Protein AF-A0A931XTT5-F1 (afdb_monomer)

Solvent-accessible surface area (backbone atoms only — not comparable to full-atom values): 10619 Å² total; per-residue (Å²): 132,82,57,73,71,54,57,54,52,52,56,53,51,73,70,39,71,86,31,38,50,78,36,84,41,72,45,99,86,70,50,78,44,78,43,70,45,79,51,73,56,75,84,50,43,59,56,51,48,52,49,49,50,54,51,48,72,74,56,71,70,70,92,59,93,81,86,47,77,39,77,46,68,60,68,70,59,47,52,50,53,47,42,57,48,49,52,49,42,52,75,72,38,48,55,59,55,52,49,52,46,46,73,73,65,50,61,75,80,39,70,75,38,63,35,78,46,44,38,30,41,54,36,26,78,68,70,75,35,56,68,70,56,22,50,54,48,25,36,52,49,44,49,54,47,53,51,49,53,50,63,67,51,65,79,48,83,75,48,48,72,40,54,66,90,44,74,71,55,53,61,52,54,50,54,54,58,60,72,75,110

Mean predicted aligned error: 13.93 Å

Nearest PDB structures (foldseek):
  3d3q-assembly2_B  TM=8.857E-01  e=6.636E-07  Staphylococcus epidermidis ATCC 12228
  2qgn-assembly1_A  TM=7.485E-01  e=2.083E-07  Halalkalibacterium haloduran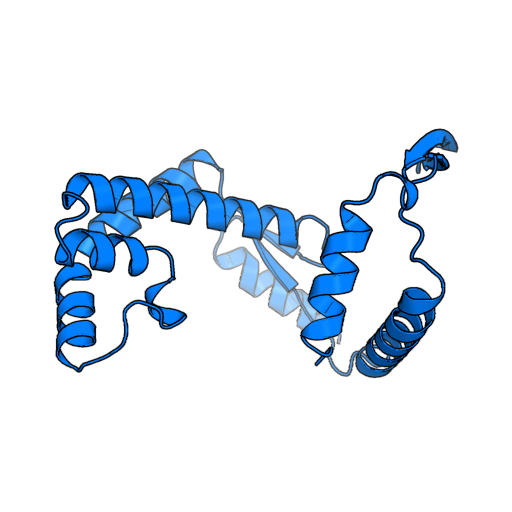s C-125
  3exa-assembly1_A  TM=7.561E-01  e=4.330E-07  Halalkalibacterium halodurans
  2zm5-assembly1_A  TM=6.434E-01  e=9.567E-07  Escherichia coli K-12
  3crr-assembly1_A  TM=7.800E-01  e=4.195E-05  Pseudomonas aeruginosa

Foldseek 3Di:
DDDPVLVVVVVVLVPDVVQFDWDWDQDPVRDIDIGTDGDDDPVNVVVVVVVVVVVCVVPVDPVDDDQAEAEDDPLVVVLVVLLVVLVVCVVVCLLVVLVVCVVVVDDCPPPVCVDQSNVLSVCCVVVNDPPVVSSVRSSVVVSVVVVVVCVVCVVPPSYDYDYPVCPVVVVVSVVVSVVVD

Secondary structure (DSSP, 8-state):
---HHHHHHHHHHHH-GGG--EEEEE-TTS-EEEEE-----HHHHHHHHHHHHHHHHHHSS--S---EEEEE--HHHHHHHHHHHHHHHHHTTHHHHHHHHHHTT--TTSGGGGSTTHHHHHHHHTTSS-HHHHHHHHHHHHHHHHHHHHHHHTT-TTEEEEETT-TTHHHHHHHHHHHT-

Structure (mmCIF, N/CA/C/O backbone):
data_AF-A0A931XTT5-F1
#
_entry.id   AF-A0A931XTT5-F1
#
loop_
_atom_site.group_PDB
_atom_site.id
_atom_site.type_symbol
_atom_site.label_atom_id
_atom_site.label_alt_id
_atom_site.label_comp_id
_atom_site.label_asym_id
_atom_site.label_entity_id
_atom_site.label_seq_id
_atom_site.pdbx_PDB_ins_code
_atom_site.Cartn_x
_atom_site.Cartn_y
_atom_site.Cartn_z
_atom_site.occupancy
_atom_site.B_iso_or_equiv
_atom_site.auth_seq_id
_atom_site.auth_comp_id
_atom_site.auth_asym_id
_atom_site.auth_atom_id
_atom_site.pdbx_PDB_model_num
ATOM 1 N N . MET A 1 1 ? 21.967 0.999 11.942 1.00 40.25 1 MET A N 1
ATOM 2 C CA . MET A 1 1 ? 20.716 1.785 11.941 1.00 40.25 1 MET A CA 1
ATOM 3 C C . MET A 1 1 ? 21.042 3.101 12.613 1.00 40.25 1 MET A C 1
ATOM 5 O O . MET A 1 1 ? 21.589 3.050 13.704 1.00 40.25 1 MET A O 1
ATOM 9 N N . GLY A 1 2 ? 20.853 4.231 11.925 1.00 54.97 2 GLY A N 1
ATOM 10 C CA . GLY A 1 2 ? 21.237 5.551 12.441 1.00 54.97 2 GLY A CA 1
ATOM 11 C C . GLY A 1 2 ? 20.481 5.887 13.724 1.00 54.97 2 GLY A C 1
ATOM 12 O O . GLY A 1 2 ? 19.321 5.504 13.875 1.00 54.97 2 GLY A O 1
ATOM 13 N N . GLU A 1 3 ? 21.149 6.553 14.662 1.00 66.56 3 GLU A N 1
ATOM 14 C CA . GLU A 1 3 ? 20.562 6.917 15.950 1.00 66.56 3 GLU A CA 1
ATOM 15 C C . GLU A 1 3 ? 19.272 7.741 15.747 1.00 66.56 3 GLU A C 1
ATOM 17 O O . GLU A 1 3 ? 19.279 8.698 14.969 1.00 66.56 3 GLU A O 1
ATOM 22 N N . PRO A 1 4 ? 18.160 7.441 16.447 1.00 64.88 4 PRO A N 1
ATOM 23 C CA . PRO A 1 4 ? 16.900 8.178 16.295 1.00 64.88 4 PRO A CA 1
ATOM 24 C C . PRO A 1 4 ? 17.046 9.694 16.492 1.00 64.88 4 PRO A C 1
ATOM 26 O O . PRO A 1 4 ? 16.388 10.482 15.816 1.00 64.88 4 PRO A O 1
ATOM 29 N N . LYS A 1 5 ? 17.966 10.107 17.372 1.00 69.25 5 LYS A N 1
ATOM 30 C CA . LYS A 1 5 ? 18.304 11.513 17.619 1.00 69.25 5 LYS A CA 1
ATOM 31 C C . LYS A 1 5 ? 18.919 12.191 16.387 1.00 69.25 5 LYS A C 1
ATOM 33 O O . LYS A 1 5 ? 18.610 13.347 16.121 1.00 69.25 5 LYS A O 1
ATOM 38 N N . PHE A 1 6 ? 19.730 11.473 15.609 1.00 69.56 6 PHE A N 1
ATOM 39 C CA . PHE A 1 6 ? 20.331 11.982 14.375 1.00 69.56 6 PHE A CA 1
ATOM 40 C C . PHE A 1 6 ? 19.283 12.198 13.274 1.00 69.56 6 PHE A C 1
ATOM 42 O O . PHE A 1 6 ? 19.298 13.230 12.612 1.00 69.56 6 PHE A O 1
ATOM 49 N N . MET A 1 7 ? 18.325 11.277 13.123 1.00 67.75 7 MET A N 1
ATOM 50 C CA . MET A 1 7 ? 17.263 11.386 12.108 1.00 67.75 7 MET A CA 1
ATOM 51 C C . MET A 1 7 ? 16.383 12.627 12.299 1.00 67.75 7 MET A C 1
ATOM 53 O O . MET A 1 7 ? 15.984 13.257 11.322 1.00 67.75 7 MET A O 1
ATOM 57 N N . VAL A 1 8 ? 16.104 12.997 13.553 1.00 70.94 8 VAL A N 1
ATOM 58 C CA . VAL A 1 8 ? 15.355 14.220 13.880 1.00 70.94 8 VAL A CA 1
ATOM 59 C C . VAL A 1 8 ? 16.168 15.467 13.524 1.00 70.94 8 VAL A C 1
ATOM 61 O O . VAL A 1 8 ? 15.634 16.385 12.911 1.00 70.94 8 VAL A O 1
ATOM 64 N N . VAL A 1 9 ? 17.463 15.486 13.849 1.00 75.06 9 VAL A N 1
ATOM 65 C CA . VAL A 1 9 ? 18.358 16.612 13.529 1.00 75.06 9 VAL A CA 1
ATOM 66 C C . VAL A 1 9 ? 18.538 16.775 12.015 1.00 75.06 9 VAL A C 1
ATOM 68 O O . VAL A 1 9 ? 18.415 17.887 11.511 1.00 75.06 9 VAL A O 1
ATOM 71 N N . HIS A 1 10 ? 18.732 15.682 11.273 1.00 74.31 10 HIS A N 1
ATOM 72 C CA . HIS A 1 10 ? 18.804 15.699 9.808 1.00 74.31 10 HIS A CA 1
ATOM 73 C C . HIS A 1 10 ? 17.515 16.254 9.182 1.00 74.31 10 HIS A C 1
ATOM 75 O O . HIS A 1 10 ? 17.562 17.123 8.313 1.00 74.31 10 HIS A O 1
ATOM 81 N N . ALA A 1 11 ? 16.347 15.813 9.664 1.00 68.62 11 ALA A N 1
ATOM 82 C CA . ALA A 1 11 ? 15.059 16.306 9.180 1.00 68.62 11 ALA A CA 1
ATOM 83 C C . ALA A 1 11 ? 14.868 17.812 9.432 1.00 68.62 11 ALA A C 1
ATOM 85 O O . ALA A 1 11 ? 14.339 18.504 8.564 1.00 68.62 11 ALA A O 1
ATOM 86 N N . LEU A 1 12 ? 15.322 18.324 10.583 1.00 72.12 12 LEU A N 1
ATOM 87 C CA . LEU A 1 12 ? 15.312 19.759 10.886 1.00 72.12 12 LEU A CA 1
ATOM 88 C C . LEU A 1 12 ? 16.265 20.543 9.971 1.00 72.12 12 LEU A C 1
ATOM 90 O O . LEU A 1 12 ? 15.898 21.600 9.467 1.00 72.12 12 LEU A O 1
ATOM 94 N N . ASN A 1 13 ? 17.449 20.003 9.681 1.00 78.88 13 ASN A N 1
ATOM 95 C CA . ASN A 1 13 ? 18.414 20.670 8.807 1.00 78.88 13 ASN A CA 1
ATOM 96 C C . ASN A 1 13 ? 17.967 20.695 7.337 1.00 78.88 13 ASN A C 1
ATOM 98 O O . ASN A 1 13 ? 18.270 21.658 6.637 1.00 78.88 13 ASN A O 1
ATOM 102 N N . LEU A 1 14 ? 17.217 19.689 6.872 1.00 73.00 14 LEU A N 1
ATOM 103 C CA . LEU A 1 14 ? 16.641 19.657 5.521 1.00 73.00 14 LEU A CA 1
ATOM 104 C C . LEU A 1 14 ? 15.571 20.730 5.290 1.00 73.00 14 LEU A C 1
ATOM 106 O O . LEU A 1 14 ? 15.338 21.101 4.140 1.00 73.00 14 LEU A O 1
ATOM 110 N N . VAL A 1 15 ? 14.914 21.215 6.345 1.00 74.25 15 VAL A N 1
ATOM 111 C CA . VAL A 1 15 ? 13.875 22.252 6.236 1.00 74.25 15 VAL A CA 1
ATOM 112 C C . VAL A 1 15 ? 14.389 23.661 6.536 1.00 74.25 15 VAL A C 1
ATOM 114 O O . VAL A 1 15 ? 13.663 24.619 6.280 1.00 74.25 15 VAL A O 1
ATOM 117 N N . ASP A 1 16 ? 15.621 23.806 7.033 1.00 76.19 16 ASP A N 1
ATOM 118 C CA . ASP A 1 16 ? 16.259 25.107 7.258 1.00 76.19 16 ASP A CA 1
ATOM 119 C C . ASP A 1 16 ? 16.742 25.712 5.922 1.00 76.19 16 ASP A C 1
ATOM 121 O O . ASP A 1 16 ? 17.645 25.153 5.290 1.00 76.19 16 ASP A O 1
ATOM 125 N N . PRO A 1 17 ? 16.192 26.861 5.478 1.00 78.19 17 PRO A N 1
ATOM 126 C CA . PRO A 1 17 ? 16.577 27.504 4.222 1.00 78.19 17 PRO A CA 1
ATOM 127 C C . PRO A 1 17 ? 18.059 27.887 4.132 1.00 78.19 17 PRO A C 1
ATOM 129 O O . PRO A 1 17 ? 18.595 27.948 3.025 1.00 78.19 17 PRO A O 1
ATOM 132 N N . ASN A 1 18 ? 18.732 28.116 5.264 1.00 82.88 18 ASN A N 1
ATOM 133 C CA . ASN A 1 18 ? 20.149 28.487 5.290 1.00 82.88 18 ASN A CA 1
ATOM 134 C C . ASN A 1 18 ? 21.062 27.345 4.823 1.00 82.88 18 ASN A C 1
ATOM 136 O O . ASN A 1 18 ? 22.169 27.594 4.350 1.00 82.88 18 ASN A O 1
ATOM 140 N N . ASN A 1 19 ? 20.583 26.100 4.895 1.00 81.56 19 ASN A N 1
ATOM 141 C CA . ASN A 1 19 ? 21.316 24.920 4.439 1.00 81.56 19 ASN A CA 1
ATOM 142 C C . ASN A 1 19 ? 21.128 24.640 2.938 1.00 81.56 19 ASN A C 1
ATOM 144 O O . ASN A 1 19 ? 21.590 23.613 2.445 1.00 81.56 19 ASN A O 1
ATOM 148 N N . TRP A 1 20 ? 20.448 25.521 2.197 1.00 82.12 20 TRP A N 1
ATOM 149 C CA . TRP A 1 20 ? 20.140 25.356 0.772 1.00 82.12 20 TRP A CA 1
ATOM 150 C C . TRP A 1 20 ? 20.656 26.524 -0.083 1.00 82.12 20 TRP A C 1
ATOM 152 O O . TRP A 1 20 ? 19.859 27.175 -0.771 1.00 82.12 20 TRP A O 1
ATOM 162 N N . PRO A 1 21 ? 21.973 26.809 -0.077 1.00 86.31 21 PRO A N 1
ATOM 163 C CA . PRO A 1 21 ? 22.531 27.854 -0.923 1.00 86.31 21 PRO A CA 1
ATOM 164 C C . PRO A 1 21 ? 22.298 27.560 -2.410 1.00 86.31 21 PRO A C 1
ATOM 166 O O . PRO A 1 21 ? 22.235 26.404 -2.852 1.00 86.31 21 PRO A O 1
ATOM 169 N N . GLU A 1 22 ? 22.176 28.627 -3.196 1.00 85.12 22 GLU A N 1
ATOM 170 C CA . GLU A 1 22 ? 22.117 28.529 -4.651 1.00 85.12 22 GLU A CA 1
ATOM 171 C C . GLU A 1 22 ? 23.481 28.107 -5.194 1.00 85.12 22 GLU A C 1
ATOM 173 O O . GLU A 1 22 ? 24.516 28.679 -4.858 1.00 85.12 22 GLU A O 1
ATOM 178 N N . ALA A 1 23 ? 23.475 27.076 -6.030 1.00 82.44 23 ALA A N 1
ATOM 179 C CA . ALA A 1 23 ? 24.656 26.542 -6.673 1.00 82.44 23 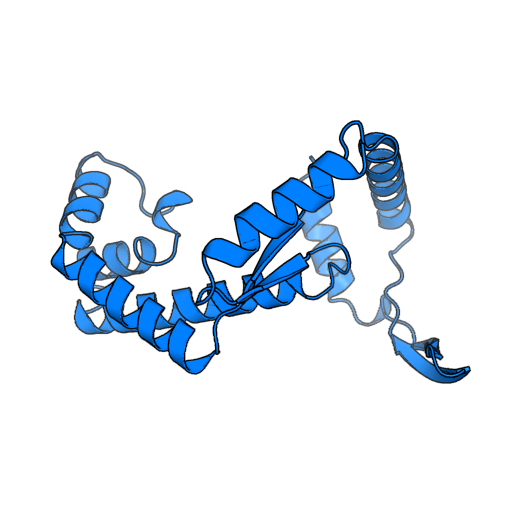ALA A CA 1
ATOM 180 C C . ALA A 1 23 ? 24.423 26.464 -8.187 1.00 82.44 23 ALA A C 1
ATOM 182 O O . ALA A 1 23 ? 23.330 26.076 -8.622 1.00 82.44 23 ALA A O 1
ATOM 183 N N . PRO A 1 24 ? 25.434 26.795 -9.006 1.00 81.94 24 PRO A N 1
ATOM 184 C CA . PRO A 1 24 ? 25.363 26.554 -10.436 1.00 81.94 24 PRO A CA 1
ATOM 185 C C . PRO A 1 24 ? 25.317 25.043 -10.695 1.00 81.94 24 PRO A C 1
ATOM 187 O O . PRO A 1 24 ? 26.071 24.256 -10.112 1.00 81.94 24 PRO A O 1
ATOM 190 N N . VAL A 1 25 ? 24.406 24.634 -11.570 1.00 80.88 25 VAL A N 1
ATOM 191 C CA . VAL A 1 25 ? 24.236 23.262 -12.037 1.00 80.88 25 VAL A CA 1
ATOM 192 C C . VAL A 1 25 ? 24.263 23.273 -13.554 1.00 80.88 25 VAL A C 1
ATOM 194 O O . VAL A 1 25 ? 23.522 24.005 -14.206 1.00 80.88 25 VAL A O 1
ATOM 197 N N . THR A 1 26 ? 25.133 22.443 -14.114 1.00 81.94 26 THR A N 1
ATOM 198 C CA . THR A 1 26 ? 25.159 22.157 -15.544 1.00 81.94 26 THR A CA 1
ATOM 199 C C . THR A 1 26 ? 24.189 21.017 -15.813 1.00 81.94 26 THR A C 1
ATOM 201 O O . THR A 1 26 ? 24.312 19.940 -15.227 1.00 81.94 26 THR A O 1
ATOM 204 N N . LEU A 1 27 ? 23.190 21.276 -16.648 1.00 70.62 27 LEU A N 1
ATOM 205 C CA . LEU A 1 27 ? 22.240 20.274 -17.107 1.00 70.62 27 LEU A CA 1
ATOM 206 C C . LEU A 1 27 ? 22.912 19.349 -18.129 1.00 70.62 27 LEU A C 1
ATOM 208 O O . LEU A 1 27 ? 23.982 19.638 -18.662 1.00 70.62 27 LEU A O 1
ATOM 212 N N . THR A 1 28 ? 22.289 18.206 -18.398 1.00 69.31 28 THR A N 1
ATOM 213 C CA . THR A 1 28 ? 22.837 17.154 -19.272 1.00 69.31 28 THR A CA 1
ATOM 214 C C . THR A 1 28 ? 23.024 17.605 -20.725 1.00 69.31 28 THR A C 1
ATOM 216 O O . THR A 1 28 ? 23.760 16.968 -21.471 1.00 69.31 28 THR A O 1
ATOM 219 N N . ASP A 1 29 ? 22.380 18.707 -21.112 1.00 68.06 29 ASP A N 1
ATOM 220 C CA . ASP A 1 29 ? 22.472 19.366 -22.418 1.00 68.06 29 ASP A CA 1
ATOM 221 C C . ASP A 1 29 ? 23.542 20.480 -22.475 1.00 68.06 29 ASP A C 1
ATOM 223 O O . ASP A 1 29 ? 23.690 21.140 -23.500 1.00 68.06 29 ASP A O 1
ATOM 227 N N . GLY A 1 30 ? 24.299 20.692 -21.390 1.00 74.81 30 GLY A N 1
ATOM 228 C CA . GLY A 1 30 ? 25.330 21.728 -21.283 1.00 74.81 30 GLY A CA 1
ATOM 229 C C . GLY A 1 30 ? 24.820 23.100 -20.827 1.00 74.81 30 GLY A C 1
ATOM 230 O O . GLY A 1 30 ? 25.627 24.004 -20.603 1.00 74.81 30 GLY A O 1
ATOM 231 N N . THR A 1 31 ? 23.510 23.269 -20.632 1.00 79.88 31 THR A N 1
ATOM 232 C CA . THR A 1 31 ? 22.913 24.520 -20.145 1.00 79.88 31 THR A CA 1
ATOM 233 C C . THR A 1 31 ? 23.275 24.755 -18.676 1.00 79.88 31 THR A C 1
ATOM 235 O O . THR A 1 31 ? 23.157 23.854 -17.845 1.00 79.88 31 THR A O 1
ATOM 238 N N . GLN A 1 32 ? 23.693 25.974 -18.321 1.00 77.75 32 GLN A N 1
ATOM 239 C CA . GLN A 1 32 ? 23.909 26.356 -16.922 1.00 77.75 32 GLN A CA 1
ATOM 240 C C . GLN A 1 32 ? 22.626 26.936 -16.314 1.00 77.75 32 GLN A C 1
ATOM 242 O O . GLN A 1 32 ? 22.043 27.868 -16.860 1.00 77.75 32 GLN A O 1
ATOM 247 N N . THR A 1 33 ? 22.208 26.411 -15.164 1.00 78.69 33 THR A N 1
ATOM 248 C CA . THR A 1 33 ? 21.099 26.938 -14.354 1.00 78.69 33 THR A CA 1
ATOM 249 C C . THR A 1 33 ? 21.513 27.045 -12.890 1.00 78.69 33 THR A C 1
ATOM 251 O O . THR A 1 33 ? 22.463 26.395 -12.459 1.00 78.69 33 THR A O 1
ATOM 254 N N . THR A 1 34 ? 20.797 27.832 -12.093 1.00 81.38 34 THR A N 1
ATOM 255 C CA . THR A 1 34 ? 20.937 27.821 -10.633 1.00 81.38 34 THR A CA 1
ATOM 256 C C . THR A 1 34 ? 19.958 26.820 -10.021 1.00 81.38 34 THR A C 1
ATOM 258 O O . THR A 1 34 ? 18.806 26.708 -10.441 1.00 81.38 34 THR A O 1
ATOM 261 N N . ALA A 1 35 ? 20.419 26.049 -9.038 1.00 79.06 35 ALA A N 1
ATOM 262 C CA . ALA A 1 35 ? 19.572 25.192 -8.218 1.00 79.06 35 ALA A CA 1
ATOM 263 C C . ALA A 1 35 ? 20.023 25.270 -6.762 1.00 79.06 35 ALA A C 1
ATOM 265 O O . ALA A 1 35 ? 21.203 25.459 -6.471 1.00 79.06 35 ALA A O 1
ATOM 266 N N . ARG A 1 36 ? 19.093 25.095 -5.825 1.00 75.75 36 ARG A N 1
ATOM 267 C CA . ARG A 1 36 ? 19.447 25.010 -4.409 1.00 75.75 36 ARG A CA 1
ATOM 268 C C . ARG A 1 36 ? 20.012 23.633 -4.109 1.00 75.75 36 ARG A C 1
ATOM 270 O O . ARG A 1 36 ? 19.347 22.623 -4.343 1.00 75.75 36 ARG A O 1
ATOM 277 N N . ARG A 1 37 ? 21.239 23.590 -3.595 1.00 82.12 37 ARG A N 1
ATOM 278 C CA . ARG A 1 37 ? 21.902 22.347 -3.194 1.00 82.12 37 ARG A CA 1
ATOM 279 C C . ARG A 1 37 ? 21.995 22.316 -1.683 1.00 82.12 37 ARG A C 1
ATOM 281 O O . ARG A 1 37 ? 22.566 23.222 -1.089 1.00 82.12 37 ARG A O 1
ATOM 288 N N . TYR A 1 38 ? 21.479 21.251 -1.088 1.00 81.94 38 TYR A N 1
ATOM 289 C CA . TYR A 1 38 ? 21.634 21.033 0.338 1.00 81.94 38 TYR A CA 1
ATOM 290 C C . TYR A 1 38 ? 23.117 20.922 0.709 1.00 81.94 38 TYR A C 1
ATOM 292 O O . TYR A 1 38 ? 23.858 20.137 0.109 1.00 81.94 38 TYR A O 1
ATOM 300 N N . GLN A 1 39 ? 23.534 21.699 1.700 1.00 81.25 39 GLN A N 1
ATOM 301 C CA . GLN A 1 39 ? 24.828 21.598 2.354 1.00 81.25 39 GLN A CA 1
ATOM 302 C C . GLN A 1 39 ? 24.594 21.261 3.822 1.00 81.25 39 GLN A C 1
ATOM 304 O O . GLN A 1 39 ? 24.035 22.057 4.574 1.00 81.25 39 GLN A O 1
ATOM 309 N N . SER A 1 40 ? 25.023 20.068 4.232 1.00 79.31 40 SER A N 1
ATOM 310 C CA . SER A 1 40 ? 24.911 19.648 5.624 1.00 79.31 40 SER A CA 1
ATOM 311 C C . SER A 1 40 ? 25.883 20.438 6.513 1.00 79.31 40 SER A C 1
ATOM 313 O O . SER A 1 40 ? 27.065 20.574 6.166 1.00 79.31 40 SER A O 1
ATOM 315 N N . PRO A 1 41 ? 25.442 20.916 7.691 1.00 82.62 41 PRO A N 1
ATOM 316 C CA . PRO A 1 41 ? 26.329 21.506 8.689 1.00 82.62 41 PRO A CA 1
ATOM 317 C C . PRO A 1 41 ? 27.448 20.543 9.115 1.00 82.62 41 PRO A C 1
ATOM 319 O O . PRO A 1 41 ? 27.256 19.329 9.172 1.00 82.62 41 PRO A O 1
ATOM 322 N N . ALA A 1 42 ? 28.618 21.069 9.494 1.00 77.00 42 ALA A N 1
ATOM 323 C CA . ALA A 1 42 ? 29.815 20.266 9.791 1.00 77.00 42 ALA A CA 1
ATOM 324 C C . ALA A 1 42 ? 29.607 19.160 10.851 1.00 77.00 42 ALA A C 1
ATOM 326 O O . ALA A 1 42 ? 30.215 18.090 10.759 1.00 77.00 42 ALA A O 1
ATOM 327 N N . ALA A 1 43 ? 28.739 19.401 11.841 1.00 71.88 43 ALA A N 1
ATOM 328 C CA . ALA A 1 43 ? 28.382 18.425 12.873 1.00 71.88 43 ALA A CA 1
ATOM 329 C C . ALA A 1 43 ? 27.611 17.216 12.309 1.00 71.88 43 ALA A C 1
ATOM 331 O O . ALA A 1 43 ? 27.760 16.099 12.798 1.00 71.88 43 ALA A O 1
ATOM 332 N N . GLU A 1 44 ? 26.827 17.431 11.255 1.00 76.25 44 GLU A N 1
ATOM 333 C CA . GLU A 1 44 ? 26.049 16.407 10.567 1.00 76.25 44 GLU A CA 1
ATOM 334 C C . GLU A 1 44 ? 26.879 15.689 9.496 1.00 76.25 44 GLU A C 1
ATOM 336 O O . GLU A 1 44 ? 26.831 14.462 9.392 1.00 76.25 44 GLU A O 1
ATOM 341 N N . SER A 1 45 ? 27.714 16.435 8.765 1.00 73.06 45 SER A N 1
ATOM 342 C CA . SER A 1 45 ? 28.570 15.920 7.691 1.00 73.06 45 SER A CA 1
ATOM 343 C C . SER A 1 45 ? 29.470 14.769 8.137 1.00 73.06 45 SER A C 1
ATOM 345 O O . SER A 1 45 ? 29.684 13.841 7.368 1.00 73.06 45 SER A O 1
ATOM 347 N N . ARG A 1 46 ? 29.970 14.768 9.382 1.00 71.44 46 ARG A N 1
ATOM 348 C CA . ARG A 1 46 ? 30.788 13.656 9.910 1.00 71.44 46 ARG A CA 1
ATOM 349 C C . ARG A 1 46 ? 29.987 12.361 10.066 1.00 71.44 46 ARG A C 1
ATOM 351 O O . ARG A 1 46 ? 30.490 11.287 9.748 1.00 71.44 46 ARG A O 1
ATOM 358 N N . HIS A 1 47 ? 28.746 12.460 10.538 1.00 67.62 47 HIS A N 1
ATOM 359 C CA . HIS A 1 47 ? 27.871 11.302 10.715 1.00 67.62 47 HIS A CA 1
ATOM 360 C C . HIS A 1 47 ? 27.323 10.816 9.367 1.00 67.62 47 HIS A C 1
ATOM 362 O O . HIS A 1 47 ? 27.318 9.614 9.108 1.00 67.62 47 HIS A O 1
ATOM 368 N N . LEU A 1 48 ? 26.956 11.738 8.468 1.00 67.69 48 LEU A N 1
ATOM 369 C CA . LEU A 1 48 ? 26.598 11.409 7.087 1.00 67.69 48 LEU A CA 1
ATOM 370 C C . LEU A 1 48 ? 27.761 10.768 6.337 1.00 67.69 48 LEU A C 1
ATOM 372 O O . LEU A 1 48 ? 27.532 9.776 5.663 1.00 67.69 48 LEU A O 1
ATOM 376 N N . ALA A 1 49 ? 28.993 11.259 6.486 1.00 70.44 49 ALA A N 1
ATOM 377 C CA . ALA A 1 49 ? 30.166 10.671 5.845 1.00 70.44 49 ALA A CA 1
ATOM 378 C C . ALA A 1 49 ? 30.425 9.242 6.338 1.00 70.44 49 ALA A C 1
ATOM 380 O O . ALA A 1 49 ? 30.702 8.362 5.532 1.00 70.44 49 ALA A O 1
ATOM 381 N N . ALA A 1 50 ? 30.269 8.975 7.639 1.00 66.62 50 ALA A N 1
ATOM 382 C CA . ALA A 1 50 ? 30.377 7.622 8.182 1.00 66.62 50 ALA A CA 1
ATOM 383 C C . ALA A 1 50 ? 29.251 6.699 7.679 1.00 66.62 50 ALA A C 1
ATOM 385 O O . ALA A 1 50 ? 29.506 5.544 7.343 1.00 66.62 50 ALA A O 1
ATOM 386 N N . LEU A 1 51 ? 28.014 7.200 7.579 1.00 64.06 51 LEU A N 1
ATOM 387 C CA . LEU A 1 51 ? 26.885 6.457 7.009 1.00 64.06 51 LEU A CA 1
ATOM 388 C C . LEU A 1 51 ? 27.036 6.232 5.501 1.00 64.06 51 LEU A C 1
ATOM 390 O O . LEU A 1 51 ? 26.707 5.153 5.022 1.00 64.06 51 LEU A O 1
ATOM 394 N N . GLN A 1 52 ? 27.548 7.212 4.759 1.00 62.56 52 GLN A N 1
ATOM 395 C CA . GLN A 1 52 ? 27.840 7.119 3.332 1.00 62.56 52 GLN A CA 1
ATOM 396 C C . GLN A 1 52 ? 28.995 6.156 3.080 1.00 62.56 52 GLN A C 1
ATOM 398 O O . GLN A 1 52 ? 28.858 5.303 2.218 1.00 62.56 52 GLN A O 1
ATOM 403 N N . ALA A 1 53 ? 30.070 6.206 3.869 1.00 60.78 53 ALA A N 1
ATOM 404 C CA . ALA A 1 53 ? 31.166 5.242 3.808 1.00 60.78 53 ALA A CA 1
ATOM 405 C C . ALA A 1 53 ? 30.686 3.827 4.170 1.00 60.78 53 ALA A C 1
ATOM 407 O O . ALA A 1 53 ? 30.996 2.865 3.473 1.00 60.78 53 ALA A O 1
ATOM 408 N N . ALA A 1 54 ? 29.853 3.679 5.206 1.00 58.44 54 ALA A N 1
ATOM 409 C CA . ALA A 1 54 ? 29.259 2.395 5.573 1.00 58.44 54 ALA A CA 1
ATOM 410 C C . ALA A 1 54 ? 28.254 1.876 4.527 1.00 58.44 54 ALA A C 1
ATOM 412 O O . ALA A 1 54 ? 28.147 0.666 4.344 1.00 58.44 54 ALA A O 1
ATOM 413 N N . ALA A 1 55 ? 27.520 2.759 3.845 1.00 55.00 55 ALA A N 1
ATOM 414 C CA . ALA A 1 55 ? 26.634 2.408 2.735 1.00 55.00 55 ALA A CA 1
ATOM 415 C C . ALA A 1 55 ? 27.432 2.043 1.476 1.00 55.00 55 ALA A C 1
ATOM 417 O O . ALA A 1 55 ? 27.102 1.064 0.812 1.00 55.00 55 ALA A O 1
ATOM 418 N N . GLN A 1 56 ? 28.516 2.771 1.198 1.00 52.56 56 GLN A N 1
ATOM 419 C CA . GLN A 1 56 ? 29.456 2.475 0.122 1.00 52.56 56 GLN A CA 1
ATOM 420 C C . GLN A 1 56 ? 30.096 1.105 0.341 1.00 52.56 56 GLN A C 1
ATOM 422 O O . GLN A 1 56 ? 30.055 0.305 -0.582 1.00 52.56 56 GLN A O 1
ATOM 427 N N . HIS A 1 57 ? 30.563 0.778 1.552 1.00 47.19 57 HIS A N 1
ATOM 428 C CA . HIS A 1 57 ? 31.181 -0.516 1.881 1.00 47.19 57 HIS A CA 1
ATOM 429 C C . HIS A 1 57 ? 30.210 -1.705 1.975 1.00 47.19 57 HIS A C 1
ATOM 431 O O . HIS A 1 57 ? 30.658 -2.846 1.924 1.00 47.19 57 HIS A O 1
ATOM 437 N N . ARG A 1 58 ? 28.893 -1.488 2.111 1.00 45.88 58 ARG A N 1
ATOM 438 C CA . ARG A 1 58 ? 27.910 -2.589 2.215 1.00 45.88 58 ARG A CA 1
ATOM 439 C C . ARG A 1 58 ? 27.242 -2.953 0.881 1.00 45.88 58 ARG A C 1
ATOM 441 O O . ARG A 1 58 ? 26.493 -3.922 0.837 1.00 45.88 58 ARG A O 1
ATOM 448 N N . PHE A 1 59 ? 27.525 -2.198 -0.183 1.00 44.97 59 PHE A N 1
ATOM 449 C CA . PHE A 1 59 ? 26.983 -2.412 -1.531 1.00 44.97 59 PHE A CA 1
ATOM 450 C C . PHE A 1 59 ? 28.046 -2.377 -2.646 1.00 44.97 59 PHE A C 1
ATOM 452 O O . PHE A 1 59 ? 27.678 -2.440 -3.816 1.00 44.97 59 PHE A O 1
ATOM 459 N N . THR A 1 60 ? 29.346 -2.275 -2.330 1.00 48.81 60 THR A N 1
ATOM 460 C CA . THR A 1 60 ? 30.398 -2.220 -3.371 1.00 48.81 60 THR A CA 1
ATOM 461 C C . THR A 1 60 ? 30.605 -3.549 -4.091 1.00 48.81 60 THR A C 1
ATOM 463 O O . THR A 1 60 ? 31.019 -3.552 -5.245 1.00 48.81 60 THR A O 1
ATOM 466 N N . GLU A 1 61 ? 30.281 -4.672 -3.456 1.00 54.19 61 GLU A N 1
ATOM 467 C CA . GLU A 1 61 ? 30.275 -5.980 -4.104 1.00 54.19 61 GLU A CA 1
ATOM 468 C C . GLU A 1 61 ? 28.822 -6.399 -4.291 1.00 54.19 61 GLU A C 1
ATOM 470 O O . GLU A 1 61 ? 28.171 -6.827 -3.343 1.00 54.19 61 GLU A O 1
ATOM 475 N N . ALA A 1 62 ? 28.279 -6.227 -5.499 1.00 61.53 62 ALA A N 1
ATOM 476 C CA . ALA A 1 62 ? 27.020 -6.852 -5.885 1.00 61.53 62 ALA A CA 1
ATOM 477 C C . ALA A 1 62 ? 27.285 -8.366 -6.024 1.00 61.53 62 ALA A C 1
ATOM 479 O O . ALA A 1 62 ? 27.764 -8.792 -7.076 1.00 61.53 62 ALA A O 1
ATOM 480 N N . PRO A 1 63 ? 27.005 -9.205 -5.003 1.00 69.06 63 PRO A N 1
ATOM 481 C CA . PRO A 1 63 ? 27.406 -10.615 -5.020 1.00 69.06 63 PRO A CA 1
ATOM 482 C C . PRO A 1 63 ? 26.552 -11.432 -5.998 1.00 69.06 63 PRO A C 1
ATOM 484 O O . PRO A 1 63 ? 26.826 -12.597 -6.270 1.00 69.06 63 PRO A O 1
ATOM 487 N N . PHE A 1 64 ? 25.490 -10.815 -6.514 1.00 78.19 64 PHE A N 1
ATOM 488 C CA . PHE A 1 64 ? 24.518 -11.419 -7.392 1.00 78.19 64 PHE A CA 1
ATOM 489 C C . PHE A 1 64 ? 24.297 -10.518 -8.592 1.00 78.19 64 PHE A C 1
ATOM 491 O O . PHE A 1 64 ? 24.126 -9.304 -8.465 1.00 78.19 64 PHE A O 1
ATOM 498 N N . ARG A 1 65 ? 24.201 -11.144 -9.764 1.00 83.19 65 ARG A N 1
ATOM 499 C CA . ARG A 1 65 ? 23.585 -10.499 -10.914 1.00 83.19 65 ARG A CA 1
ATOM 500 C C . ARG A 1 65 ? 22.085 -10.407 -10.633 1.00 83.19 65 ARG A C 1
ATOM 502 O O . ARG A 1 65 ? 21.445 -11.430 -10.394 1.00 83.19 65 ARG A O 1
ATOM 509 N N . VAL A 1 66 ? 21.522 -9.202 -10.667 1.00 87.06 66 VAL A N 1
ATOM 510 C CA . VAL A 1 66 ? 20.101 -8.961 -10.369 1.00 87.06 66 VAL A CA 1
ATOM 511 C C . VAL A 1 66 ? 19.360 -8.572 -11.644 1.00 87.06 66 VAL A C 1
ATOM 513 O O . VAL A 1 66 ? 19.807 -7.703 -12.387 1.00 87.06 66 VAL A O 1
ATOM 516 N N . LEU A 1 67 ? 18.202 -9.194 -11.878 1.00 89.06 67 LEU A N 1
ATOM 517 C CA . LEU A 1 67 ? 17.222 -8.741 -12.861 1.00 89.06 67 LEU A CA 1
ATOM 518 C C . LEU A 1 67 ? 16.071 -8.049 -12.132 1.00 89.06 67 LEU A C 1
ATOM 520 O O . LEU A 1 67 ? 15.327 -8.696 -11.394 1.00 89.06 67 LEU A O 1
ATOM 524 N N . LYS A 1 68 ? 15.896 -6.749 -12.367 1.00 90.31 68 LYS A N 1
ATOM 525 C CA . LYS A 1 68 ? 14.761 -5.986 -11.841 1.00 90.31 68 LYS A CA 1
ATOM 526 C C . LYS A 1 68 ? 13.659 -5.925 -12.892 1.00 90.31 68 LYS A C 1
ATOM 528 O O . LYS A 1 68 ? 13.866 -5.385 -13.977 1.00 90.31 68 LYS A O 1
ATOM 533 N N . LEU A 1 69 ? 12.488 -6.470 -12.568 1.00 90.69 69 LEU A N 1
ATOM 534 C CA . LEU A 1 69 ? 11.297 -6.394 -13.413 1.00 90.69 69 LEU A CA 1
ATOM 535 C C . LEU A 1 69 ? 10.242 -5.521 -12.732 1.00 90.69 69 LEU A C 1
ATOM 537 O O . LEU A 1 69 ? 9.866 -5.776 -11.589 1.00 90.69 69 LEU A O 1
ATOM 541 N N . GLY A 1 70 ? 9.755 -4.508 -13.441 1.00 89.69 70 GLY A N 1
ATOM 542 C CA . GLY A 1 70 ? 8.665 -3.644 -12.994 1.00 89.69 70 GLY A CA 1
ATOM 543 C C . GLY A 1 70 ? 7.431 -3.850 -13.862 1.00 89.69 70 GLY A C 1
ATOM 544 O O . GLY A 1 70 ? 7.553 -3.974 -15.075 1.00 89.69 70 GLY A O 1
ATOM 545 N N . LEU A 1 71 ? 6.235 -3.867 -13.272 1.00 90.25 71 LEU A N 1
ATOM 546 C CA . LEU A 1 71 ? 4.989 -3.953 -14.039 1.00 90.25 71 LEU A CA 1
ATOM 547 C C . LEU A 1 71 ? 4.387 -2.564 -14.259 1.00 90.25 71 LEU A C 1
ATOM 549 O O . LEU A 1 71 ? 4.244 -1.789 -13.312 1.00 90.25 71 LEU A O 1
ATOM 553 N N . THR A 1 72 ? 3.994 -2.261 -15.495 1.00 90.38 72 THR A N 1
ATOM 554 C CA . THR A 1 72 ? 3.295 -1.022 -15.849 1.00 90.38 72 THR A CA 1
ATOM 555 C C . THR A 1 72 ? 1.817 -1.281 -16.102 1.00 90.38 72 THR A C 1
ATOM 557 O O . THR A 1 72 ? 1.420 -2.253 -16.744 1.00 90.38 72 THR A O 1
ATOM 560 N N . VAL A 1 73 ? 0.986 -0.386 -15.576 1.00 91.88 73 VAL A N 1
ATOM 561 C CA . VAL A 1 73 ? -0.463 -0.361 -15.791 1.00 91.88 73 VAL A CA 1
ATOM 562 C C . VAL A 1 73 ? -0.843 1.087 -16.105 1.00 91.88 73 VAL A C 1
ATOM 564 O O . VAL A 1 73 ? -0.368 1.989 -15.402 1.00 91.88 73 VAL A O 1
ATOM 567 N N . PRO A 1 74 ? -1.682 1.348 -17.124 1.00 93.25 74 PRO A N 1
ATOM 568 C CA . PRO A 1 74 ? -2.245 2.672 -17.355 1.00 93.25 74 PRO A CA 1
ATOM 569 C C . PRO A 1 74 ? -2.886 3.235 -16.085 1.00 93.25 74 PRO A C 1
ATOM 571 O O . PRO A 1 74 ? -3.553 2.523 -15.335 1.00 93.25 74 PRO A O 1
ATOM 574 N N . ARG A 1 75 ? -2.704 4.534 -15.830 1.00 91.38 75 ARG A N 1
ATOM 575 C CA . ARG A 1 75 ? -3.090 5.129 -14.543 1.00 91.38 75 ARG A CA 1
ATOM 576 C C . ARG A 1 75 ? -4.577 4.951 -14.214 1.00 91.38 75 ARG A C 1
ATOM 578 O O . ARG A 1 75 ? -4.901 4.575 -13.093 1.00 91.38 75 ARG A O 1
ATOM 585 N N . ALA A 1 76 ? -5.452 5.195 -15.186 1.00 94.31 76 ALA A N 1
ATOM 586 C CA . ALA A 1 76 ? -6.896 5.050 -15.007 1.00 94.31 76 ALA A CA 1
ATOM 587 C C . ALA A 1 76 ? -7.288 3.603 -14.668 1.00 94.31 76 ALA A C 1
ATOM 589 O O . ALA A 1 76 ? -8.092 3.366 -13.770 1.00 94.31 76 ALA A O 1
ATOM 590 N N . GLU A 1 77 ? -6.661 2.633 -15.334 1.00 95.50 77 GLU A N 1
ATOM 591 C CA . GLU A 1 77 ? -6.896 1.215 -15.080 1.00 95.50 77 GLU A CA 1
ATOM 592 C C . GLU A 1 77 ? -6.389 0.795 -13.695 1.00 95.50 77 GLU A C 1
ATOM 594 O O . GLU A 1 77 ? -7.075 0.072 -12.973 1.00 95.50 77 GLU A O 1
ATOM 599 N N . LEU A 1 78 ? -5.214 1.280 -13.285 1.00 95.12 78 LEU A N 1
ATOM 600 C CA . LEU A 1 78 ? -4.673 1.019 -11.954 1.00 95.12 78 LEU A CA 1
ATOM 601 C C . LEU A 1 78 ? -5.605 1.549 -10.858 1.00 95.12 78 LEU A C 1
ATOM 603 O O . LEU A 1 78 ? -5.900 0.831 -9.903 1.00 95.12 78 LEU A O 1
ATOM 607 N N . ASP A 1 79 ? -6.091 2.782 -11.009 1.00 95.56 79 ASP A N 1
ATOM 608 C CA . ASP A 1 79 ? -7.006 3.397 -10.048 1.00 95.56 79 ASP A CA 1
ATOM 609 C C . ASP A 1 79 ? -8.340 2.620 -9.980 1.00 95.56 79 ASP A C 1
ATOM 611 O O . ASP A 1 79 ? -8.830 2.352 -8.882 1.00 95.56 79 ASP A O 1
ATOM 615 N N . ALA A 1 80 ? -8.878 2.162 -11.118 1.00 97.38 80 ALA A N 1
ATOM 616 C CA . ALA A 1 80 ? -10.076 1.317 -11.160 1.00 97.38 80 ALA A CA 1
ATOM 617 C C . ALA A 1 80 ? -9.864 -0.046 -10.473 1.00 97.38 80 ALA A C 1
ATOM 619 O O . ALA A 1 80 ? -10.675 -0.461 -9.642 1.00 97.38 80 ALA A O 1
ATOM 620 N N . ARG A 1 81 ? -8.739 -0.721 -10.751 1.00 96.81 81 ARG A N 1
ATOM 621 C CA . ARG A 1 81 ? -8.368 -1.998 -10.113 1.00 96.81 81 ARG A CA 1
ATOM 622 C C . ARG A 1 81 ? -8.210 -1.852 -8.597 1.00 96.81 81 ARG A C 1
ATOM 624 O O . ARG A 1 81 ? -8.632 -2.740 -7.855 1.00 96.81 81 ARG A O 1
ATOM 631 N N . ILE A 1 82 ? -7.620 -0.748 -8.129 1.00 96.75 82 ILE A N 1
ATOM 632 C CA . ILE A 1 82 ? -7.484 -0.435 -6.698 1.00 96.75 82 ILE A CA 1
ATOM 633 C C . ILE A 1 82 ? -8.860 -0.283 -6.045 1.00 96.75 82 ILE A C 1
ATOM 635 O O . ILE A 1 82 ? -9.089 -0.862 -4.983 1.00 96.75 82 ILE A O 1
ATOM 639 N N . ASN A 1 83 ? -9.778 0.448 -6.680 1.00 97.50 83 ASN A N 1
ATOM 640 C CA . ASN A 1 83 ? -11.114 0.686 -6.133 1.00 97.50 83 ASN A CA 1
ATOM 641 C C . ASN A 1 83 ? -11.908 -0.612 -5.995 1.00 97.50 83 ASN A C 1
ATOM 643 O O . ASN A 1 83 ? -12.344 -0.948 -4.894 1.00 97.50 83 ASN A O 1
ATOM 647 N N . ALA A 1 84 ? -11.969 -1.387 -7.080 1.00 97.94 84 ALA A N 1
ATOM 648 C CA . ALA A 1 84 ? -12.645 -2.678 -7.104 1.00 97.94 84 ALA A CA 1
ATOM 649 C C . ALA A 1 84 ? -12.011 -3.682 -6.127 1.00 97.94 84 ALA A C 1
ATOM 651 O O . ALA A 1 84 ? -12.688 -4.531 -5.549 1.00 97.94 84 ALA A O 1
ATOM 652 N N . ARG A 1 85 ? -10.688 -3.622 -5.914 1.00 97.56 85 ARG A N 1
ATOM 653 C CA . ARG A 1 85 ? -10.025 -4.444 -4.893 1.00 97.56 85 ARG A CA 1
ATOM 654 C C . ARG A 1 85 ? -10.439 -4.033 -3.480 1.00 97.56 85 ARG A C 1
ATOM 656 O O . ARG A 1 85 ? -10.699 -4.920 -2.678 1.00 97.56 85 ARG A O 1
ATOM 663 N N . ALA A 1 86 ? -10.488 -2.739 -3.173 1.00 96.69 86 ALA A N 1
ATOM 664 C CA . ALA A 1 86 ? -10.881 -2.265 -1.847 1.00 96.69 86 ALA A CA 1
ATOM 665 C C . ALA A 1 86 ? -12.325 -2.671 -1.506 1.00 96.69 86 ALA A C 1
ATOM 667 O O . ALA A 1 86 ? -12.570 -3.190 -0.421 1.00 96.69 86 ALA A O 1
ATOM 668 N N . GLU A 1 87 ? -13.246 -2.523 -2.461 1.00 97.62 87 GLU A N 1
ATOM 669 C CA . GLU A 1 87 ? -14.636 -2.981 -2.328 1.00 97.62 87 GLU A CA 1
ATOM 670 C C . GLU A 1 87 ? -14.708 -4.484 -2.049 1.00 97.62 87 GLU A C 1
ATOM 672 O O . GLU A 1 87 ? -15.350 -4.904 -1.087 1.00 97.62 87 GLU A O 1
ATOM 677 N N . ARG A 1 88 ? -13.974 -5.296 -2.824 1.00 97.94 88 ARG A N 1
ATOM 678 C CA . ARG A 1 88 ? -13.898 -6.745 -2.592 1.00 97.94 88 ARG A CA 1
ATOM 679 C C . ARG A 1 88 ? -13.330 -7.097 -1.223 1.00 97.94 88 ARG A C 1
ATOM 681 O O . ARG A 1 88 ? -13.858 -7.999 -0.593 1.00 97.94 88 ARG A O 1
ATOM 688 N N . MET A 1 89 ? -12.291 -6.407 -0.752 1.00 95.19 89 MET A N 1
ATOM 689 C CA . MET A 1 89 ? -11.714 -6.666 0.573 1.00 95.19 89 MET A CA 1
ATOM 690 C C . MET A 1 89 ? -12.734 -6.409 1.687 1.00 95.19 89 MET A C 1
ATOM 692 O O . MET A 1 89 ? -12.873 -7.230 2.589 1.00 95.19 89 MET A O 1
ATOM 696 N N . VAL A 1 90 ? -13.482 -5.303 1.609 1.00 95.31 90 VAL A N 1
ATOM 697 C CA . VAL A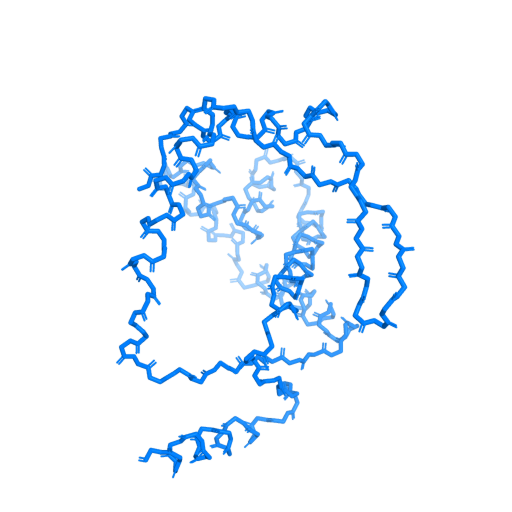 1 90 ? -14.549 -5.010 2.578 1.00 95.31 90 VAL A CA 1
ATOM 698 C C . VAL A 1 90 ? -15.655 -6.063 2.500 1.00 95.31 90 VAL A C 1
ATOM 700 O O . VAL A 1 90 ? -16.033 -6.611 3.532 1.00 95.31 90 VAL A O 1
ATOM 703 N N . ALA A 1 91 ? -16.109 -6.412 1.292 1.00 95.44 91 ALA A N 1
ATOM 704 C CA . ALA A 1 91 ? -17.126 -7.444 1.081 1.00 95.44 91 ALA A CA 1
ATOM 705 C C . ALA A 1 91 ? -16.686 -8.842 1.560 1.00 95.44 91 ALA A C 1
ATOM 707 O O . ALA A 1 91 ? -17.518 -9.640 1.977 1.00 95.44 91 ALA A O 1
ATOM 708 N N . GLN A 1 92 ? -15.384 -9.134 1.530 1.00 96.38 92 GLN A N 1
ATOM 709 C CA . GLN A 1 92 ? -14.789 -10.386 2.012 1.00 96.38 92 GLN A CA 1
ATOM 710 C C . GLN A 1 92 ? -14.517 -10.399 3.523 1.00 96.38 92 GLN A C 1
ATOM 712 O O . GLN A 1 92 ? -13.943 -11.361 4.024 1.00 96.38 92 GLN A O 1
ATOM 717 N N . GLY A 1 93 ? -14.930 -9.365 4.261 1.00 94.38 93 GLY A N 1
ATOM 718 C CA . GLY A 1 93 ? -14.855 -9.365 5.721 1.00 94.38 93 GLY A CA 1
ATOM 719 C C . GLY A 1 93 ? -13.614 -8.696 6.309 1.00 94.38 93 GLY A C 1
ATOM 720 O O . GLY A 1 93 ? -13.295 -8.960 7.465 1.00 94.38 93 GLY A O 1
ATOM 721 N N . LEU A 1 94 ? -12.947 -7.781 5.588 1.00 94.81 94 LEU A N 1
ATOM 722 C CA . LEU A 1 94 ? -11.840 -6.989 6.153 1.00 94.81 94 LEU A CA 1
ATOM 723 C C . LEU A 1 94 ? -12.233 -6.299 7.473 1.00 94.81 94 LEU A C 1
ATOM 725 O O . LEU A 1 94 ? -11.433 -6.232 8.398 1.00 94.81 94 LEU A O 1
ATOM 729 N N . CYS A 1 95 ? -13.469 -5.801 7.585 1.00 95.56 95 CYS A N 1
ATOM 730 C CA . CYS A 1 95 ? -13.952 -5.179 8.821 1.00 95.56 95 CYS A CA 1
ATOM 731 C C . CYS A 1 95 ? -13.969 -6.178 9.995 1.00 95.56 95 CYS A C 1
ATOM 733 O O . CYS A 1 95 ? -13.483 -5.866 11.080 1.00 95.56 95 CYS A O 1
ATOM 735 N N . SER A 1 96 ? -14.455 -7.399 9.755 1.00 95.31 96 SER A N 1
ATOM 736 C CA . SER A 1 96 ? -14.495 -8.481 10.746 1.00 95.31 96 SER A CA 1
ATOM 737 C C . SER A 1 96 ? -13.097 -8.960 11.144 1.00 95.31 96 SER A C 1
ATOM 739 O O . SER A 1 96 ? -12.848 -9.220 12.320 1.00 95.31 96 SER A O 1
ATOM 741 N N . GLU A 1 97 ? -12.169 -9.031 10.187 1.00 94.94 97 GLU A N 1
ATOM 742 C CA . GLU A 1 97 ? -10.764 -9.350 10.457 1.00 94.94 97 GLU A CA 1
ATOM 743 C C . GLU A 1 97 ? -10.140 -8.319 11.410 1.00 94.94 97 GLU A C 1
ATOM 745 O O . GLU A 1 97 ? -9.546 -8.679 12.425 1.00 94.94 97 GLU A O 1
ATOM 750 N N . VAL A 1 98 ? -10.337 -7.025 11.136 1.00 93.69 98 VAL A N 1
ATOM 751 C CA . VAL A 1 98 ? -9.812 -5.948 11.988 1.00 93.69 98 VAL A CA 1
ATOM 752 C C . VAL A 1 98 ? -10.472 -5.939 13.364 1.00 93.69 98 VAL A C 1
ATOM 754 O O . VAL A 1 98 ? -9.771 -5.745 14.354 1.00 93.69 98 VAL A O 1
ATOM 757 N N . ALA A 1 99 ? -11.782 -6.180 13.449 1.00 94.75 99 ALA A N 1
ATOM 758 C CA . ALA A 1 99 ? -12.476 -6.312 14.729 1.00 94.75 99 ALA A CA 1
ATOM 759 C C . ALA A 1 99 ? -11.862 -7.436 15.574 1.00 94.75 99 ALA A C 1
ATOM 761 O O . ALA A 1 99 ? -11.474 -7.197 16.713 1.00 94.75 99 ALA A O 1
ATOM 762 N N . THR A 1 100 ? -11.640 -8.607 14.969 1.00 94.31 100 THR A N 1
ATOM 763 C CA . THR A 1 100 ? -11.011 -9.757 15.636 1.00 94.31 100 THR A CA 1
ATOM 764 C C . THR A 1 100 ? -9.624 -9.410 16.184 1.00 94.31 100 THR A C 1
ATOM 766 O O . THR A 1 100 ? -9.298 -9.762 17.315 1.00 94.31 100 THR A O 1
ATOM 769 N N . LEU A 1 101 ? -8.804 -8.687 15.413 1.00 91.56 101 LEU A N 1
ATOM 770 C CA . LEU A 1 101 ? -7.477 -8.257 15.866 1.00 91.56 101 LEU A CA 1
ATOM 771 C C . LEU A 1 101 ? -7.558 -7.300 17.065 1.00 91.56 101 LEU A C 1
ATOM 773 O O . LEU A 1 101 ? -6.759 -7.406 17.994 1.00 91.56 101 LEU A O 1
ATOM 777 N N . LEU A 1 102 ? -8.513 -6.368 17.067 1.00 91.31 102 LEU A N 1
ATOM 778 C CA . LEU A 1 102 ? -8.711 -5.452 18.193 1.00 91.31 102 LEU A CA 1
ATOM 779 C C . LEU A 1 102 ? -9.228 -6.186 19.438 1.00 91.31 102 LEU A C 1
ATOM 781 O O . LEU A 1 102 ? -8.746 -5.911 20.536 1.00 91.31 102 LEU A O 1
ATOM 785 N N . ASP A 1 103 ? -10.138 -7.146 19.263 1.00 93.81 103 ASP A N 1
ATOM 786 C CA . ASP A 1 103 ? -10.693 -7.967 20.346 1.00 93.81 103 ASP A CA 1
ATOM 787 C C . ASP A 1 103 ? -9.632 -8.875 20.988 1.00 93.81 103 ASP A C 1
ATOM 789 O O . ASP A 1 103 ? -9.668 -9.129 22.190 1.00 93.81 103 ASP A O 1
ATOM 793 N N . GLN A 1 104 ? -8.618 -9.291 20.221 1.00 91.75 104 GLN A N 1
ATOM 794 C CA . GLN A 1 104 ? -7.420 -9.976 20.730 1.00 91.75 104 GLN A CA 1
ATOM 795 C C . GLN A 1 104 ? -6.492 -9.061 21.558 1.00 91.75 104 GLN A C 1
ATOM 797 O O . GLN A 1 104 ? -5.455 -9.508 22.048 1.00 91.75 104 GLN A O 1
ATOM 802 N N . GLY A 1 105 ? -6.839 -7.781 21.726 1.00 89.06 105 GLY A N 1
ATOM 803 C CA . GLY A 1 105 ? -6.082 -6.813 22.518 1.00 89.06 105 GLY A CA 1
ATOM 804 C C . GLY A 1 105 ? -4.949 -6.127 21.753 1.00 89.06 105 GLY A C 1
ATOM 805 O O . GLY A 1 105 ? -4.130 -5.431 22.360 1.00 89.06 105 GLY A O 1
ATOM 806 N N . HIS A 1 106 ? -4.871 -6.285 20.427 1.00 87.81 106 HIS A N 1
ATOM 807 C CA . HIS A 1 106 ? -3.859 -5.596 19.634 1.00 87.81 106 HIS A CA 1
ATOM 808 C C . HIS A 1 106 ? -4.115 -4.087 19.601 1.00 87.81 106 HIS A C 1
ATOM 810 O O . HIS A 1 106 ? -5.195 -3.609 19.251 1.00 87.81 106 HIS A O 1
ATOM 816 N N . ALA A 1 107 ? -3.084 -3.308 19.937 1.00 87.69 107 ALA A N 1
ATOM 817 C CA . ALA A 1 107 ? -3.208 -1.860 19.971 1.00 87.69 107 ALA A CA 1
ATOM 818 C C . ALA A 1 107 ? -3.434 -1.286 18.555 1.00 87.69 107 ALA A C 1
ATOM 820 O O . ALA A 1 107 ? -2.687 -1.606 17.632 1.00 87.69 107 ALA A O 1
ATOM 821 N N . PRO A 1 108 ? -4.372 -0.340 18.375 1.00 85.06 108 PRO A N 1
ATOM 822 C CA . PRO A 1 108 ? -4.676 0.299 17.079 1.00 85.06 108 PRO A CA 1
ATOM 823 C C . PRO A 1 108 ? -3.482 1.042 16.453 1.00 85.06 108 PRO A C 1
ATOM 825 O O . PRO A 1 108 ? -3.507 1.407 15.281 1.00 85.06 108 PRO A O 1
ATOM 828 N N . THR A 1 109 ? -2.469 1.349 17.264 1.00 89.06 109 THR A N 1
ATOM 829 C CA . THR A 1 109 ? -1.264 2.094 16.901 1.00 89.06 109 THR A CA 1
ATOM 830 C C . THR A 1 109 ? -0.158 1.189 16.370 1.00 89.06 109 THR A C 1
ATOM 832 O O . THR A 1 109 ? 0.882 1.697 15.949 1.00 89.06 109 THR A O 1
ATOM 835 N N . LEU A 1 110 ? -0.356 -0.134 16.374 1.00 83.81 110 LEU A N 1
ATOM 836 C CA . LEU A 1 110 ? 0.605 -1.076 15.817 1.00 83.81 110 LEU A CA 1
ATOM 837 C C . LEU A 1 110 ? 0.807 -0.810 14.326 1.00 83.81 110 LEU A C 1
ATOM 839 O O . LEU A 1 110 ? -0.149 -0.601 13.582 1.00 83.81 110 LEU A O 1
ATOM 843 N N . ALA A 1 111 ? 2.062 -0.871 13.881 1.00 83.62 111 ALA A N 1
ATOM 844 C CA . ALA A 1 111 ? 2.431 -0.558 12.503 1.00 83.62 111 ALA A CA 1
ATOM 845 C C . ALA A 1 111 ? 1.591 -1.301 11.436 1.00 83.62 111 ALA A C 1
ATOM 847 O O . ALA A 1 111 ? 1.173 -0.639 10.484 1.00 83.62 111 ALA A O 1
ATOM 848 N N . PRO A 1 112 ? 1.256 -2.604 11.584 1.00 80.69 112 PRO A N 1
ATOM 849 C CA . PRO A 1 112 ? 0.372 -3.293 10.639 1.00 80.69 112 PRO A CA 1
ATOM 850 C C . PRO A 1 112 ? -1.031 -2.675 10.555 1.00 80.69 112 PRO A C 1
ATOM 852 O O . PRO A 1 112 ? -1.574 -2.527 9.465 1.00 80.69 112 PRO A O 1
ATOM 855 N N . LEU A 1 113 ? -1.588 -2.224 11.683 1.00 83.06 113 LEU A N 1
ATOM 856 C CA . LEU A 1 113 ? -2.912 -1.595 11.737 1.00 83.06 113 LEU A CA 1
ATOM 857 C C . LEU A 1 113 ? -2.917 -0.148 11.221 1.00 83.06 113 LEU A C 1
ATOM 859 O O . LEU A 1 113 ? -3.977 0.427 10.983 1.00 83.06 113 LEU A O 1
ATOM 863 N N . LEU A 1 114 ? -1.741 0.439 10.987 1.00 89.56 114 LEU A N 1
ATOM 864 C CA . LEU A 1 114 ? -1.596 1.741 10.333 1.00 89.56 114 LEU A CA 1
ATOM 865 C C . LEU A 1 114 ? -1.545 1.640 8.799 1.00 89.56 114 LEU A C 1
ATOM 867 O O . LEU A 1 114 ? -1.543 2.678 8.123 1.00 89.56 114 LEU A O 1
ATOM 871 N N . ALA A 1 115 ? -1.507 0.423 8.247 1.00 88.56 115 ALA A N 1
ATOM 872 C CA . ALA A 1 115 ? -1.504 0.189 6.810 1.00 88.56 115 ALA A CA 1
ATOM 873 C C . ALA A 1 115 ? -2.825 0.646 6.148 1.00 88.56 115 ALA A C 1
ATOM 875 O O . ALA A 1 115 ? -3.874 0.661 6.803 1.00 88.56 115 ALA A O 1
ATOM 876 N N . PRO A 1 116 ? -2.801 1.018 4.849 1.00 91.56 116 PRO A N 1
ATOM 877 C CA . PRO A 1 116 ? -4.021 1.323 4.102 1.00 91.56 116 PRO A CA 1
ATOM 878 C C . PRO A 1 116 ? -5.023 0.164 4.169 1.00 91.56 116 PRO A C 1
ATOM 880 O O . PRO A 1 116 ? -4.651 -0.991 3.975 1.00 91.56 116 PRO A O 1
ATOM 883 N N . GLY A 1 117 ? -6.289 0.475 4.436 1.00 91.88 117 GLY A N 1
ATOM 884 C CA . GLY A 1 117 ? -7.342 -0.505 4.694 1.00 91.88 117 GLY A CA 1
ATOM 885 C C . GLY A 1 117 ? -7.552 -0.717 6.185 1.00 91.88 117 GLY A C 1
ATOM 886 O O . GLY A 1 117 ? -8.598 -0.335 6.704 1.00 91.88 117 GLY A O 1
ATOM 887 N N . TYR A 1 118 ? -6.547 -1.238 6.891 1.00 93.75 118 TYR A N 1
ATOM 888 C CA . TYR A 1 118 ? -6.640 -1.497 8.334 1.00 93.75 118 TYR A CA 1
ATOM 889 C C . TYR A 1 118 ? -6.911 -0.223 9.125 1.00 93.75 118 TYR A C 1
ATOM 891 O O . TYR A 1 118 ? -7.836 -0.183 9.932 1.00 93.75 118 TYR A O 1
ATOM 899 N N . ARG A 1 119 ? -6.171 0.852 8.839 1.00 95.75 119 ARG A N 1
ATOM 900 C CA . ARG A 1 119 ? -6.340 2.134 9.532 1.00 95.75 119 ARG A CA 1
ATOM 901 C C . ARG A 1 119 ? -7.761 2.675 9.396 1.00 95.75 119 ARG A C 1
ATOM 903 O O . ARG A 1 119 ? -8.318 3.215 10.350 1.00 95.75 119 ARG A O 1
ATOM 910 N N . GLU A 1 120 ? -8.324 2.577 8.198 1.00 97.75 120 GLU A N 1
ATOM 911 C CA . GLU A 1 120 ? -9.674 3.048 7.914 1.00 97.75 120 GLU A CA 1
ATOM 912 C C . GLU A 1 120 ? -10.736 2.170 8.588 1.00 97.75 120 GLU A C 1
ATOM 914 O O . GLU A 1 120 ? -11.685 2.712 9.153 1.00 97.75 120 GLU A O 1
ATOM 919 N N . MET A 1 121 ? -10.547 0.846 8.617 1.00 97.44 121 MET A N 1
ATOM 920 C CA . MET A 1 121 ? -11.445 -0.063 9.339 1.00 97.44 121 MET A CA 1
ATOM 921 C C . MET A 1 121 ? -11.377 0.139 10.856 1.00 97.44 121 MET A C 1
ATOM 923 O O . MET A 1 121 ? -12.414 0.173 11.508 1.00 97.44 121 MET A O 1
ATOM 927 N N . VAL A 1 122 ? -10.190 0.370 11.429 1.00 96.88 122 VAL A N 1
ATOM 928 C CA . VAL A 1 122 ? -10.038 0.720 12.853 1.00 96.88 122 VAL A CA 1
ATOM 929 C C . VAL A 1 122 ? -10.812 2.000 13.183 1.00 96.88 122 VAL A C 1
ATOM 931 O O . VAL A 1 122 ? -11.496 2.062 14.203 1.00 96.88 122 VAL A O 1
ATOM 934 N N . ALA A 1 123 ? -10.731 3.025 12.330 1.00 97.19 123 ALA A N 1
ATOM 935 C CA . ALA A 1 123 ? -11.487 4.264 12.518 1.00 97.19 123 ALA A CA 1
ATOM 936 C C . ALA A 1 123 ? -13.007 4.033 12.421 1.00 97.19 123 ALA A C 1
ATOM 938 O O . ALA A 1 123 ? -13.761 4.602 13.212 1.00 97.19 123 ALA A O 1
ATOM 939 N N . HIS A 1 124 ? -13.451 3.173 11.499 1.00 98.00 124 HIS A N 1
ATOM 940 C CA . HIS A 1 124 ? -14.855 2.782 11.389 1.00 98.00 124 HIS A CA 1
ATOM 941 C C . HIS A 1 124 ? -15.359 2.052 12.643 1.00 98.00 124 HIS A C 1
ATOM 943 O O . HIS A 1 124 ? -16.351 2.472 13.233 1.00 98.00 124 HIS A O 1
ATOM 949 N N . LEU A 1 125 ? -14.632 1.032 13.106 1.00 96.56 125 LEU A N 1
ATOM 950 C CA . LEU A 1 125 ? -14.971 0.243 14.299 1.00 96.56 125 LEU A CA 1
ATOM 951 C C . LEU A 1 125 ? -14.994 1.078 15.588 1.00 96.56 125 LEU A C 1
ATOM 953 O O . LEU A 1 125 ? -15.659 0.725 16.554 1.00 96.56 125 LEU A O 1
ATOM 957 N N . ARG A 1 126 ? -14.299 2.219 15.600 1.00 95.69 126 ARG A N 1
ATOM 958 C CA . ARG A 1 126 ? -14.309 3.197 16.700 1.00 95.69 126 ARG A CA 1
ATOM 959 C C . ARG A 1 126 ? -15.410 4.250 16.585 1.00 95.69 126 ARG A C 1
ATOM 961 O O . ARG A 1 126 ? -15.407 5.205 17.356 1.00 95.69 126 ARG A O 1
ATOM 968 N N . GLY A 1 127 ? -16.293 4.136 15.594 1.00 96.56 127 GLY A N 1
ATOM 969 C CA . GLY A 1 127 ? -17.363 5.102 15.337 1.00 96.56 127 GLY A CA 1
ATOM 970 C C . GLY A 1 127 ? -16.882 6.455 14.802 1.00 96.56 127 GLY A C 1
ATOM 971 O O . GLY A 1 127 ? -17.653 7.407 14.774 1.00 96.56 127 GLY A O 1
ATOM 972 N N . GLN A 1 128 ? -15.620 6.572 14.372 1.00 97.19 128 GLN A N 1
ATOM 973 C CA . GLN A 1 128 ? -15.058 7.836 13.876 1.00 97.19 128 GLN A CA 1
ATOM 974 C C . GLN A 1 128 ? -15.447 8.112 12.420 1.00 97.19 128 GLN A C 1
ATOM 976 O O . GLN A 1 128 ? -15.421 9.260 11.983 1.00 97.19 128 GLN A O 1
ATOM 981 N N . LEU A 1 129 ? -15.759 7.060 11.654 1.00 96.00 129 LEU A N 1
ATOM 982 C CA . LEU A 1 129 ? -16.150 7.122 10.246 1.00 96.00 129 LEU A CA 1
ATOM 983 C C . LEU A 1 129 ? -17.266 6.109 9.959 1.00 96.00 129 LEU A C 1
ATOM 985 O O . LEU A 1 129 ? -17.253 4.994 10.481 1.00 96.00 129 LEU A O 1
ATOM 989 N N . GLY A 1 130 ? -18.193 6.458 9.066 1.00 97.94 130 GLY A N 1
ATOM 990 C CA . GLY A 1 130 ? -19.083 5.469 8.448 1.00 97.94 130 GLY A CA 1
ATOM 991 C C . GLY A 1 130 ? -18.308 4.527 7.516 1.00 97.94 130 GLY A C 1
ATOM 992 O O . GLY A 1 130 ? -17.244 4.898 7.013 1.00 97.94 130 GLY A O 1
ATOM 993 N N . LEU A 1 131 ? -18.843 3.328 7.261 1.00 96.88 131 LEU A N 1
ATOM 994 C CA . 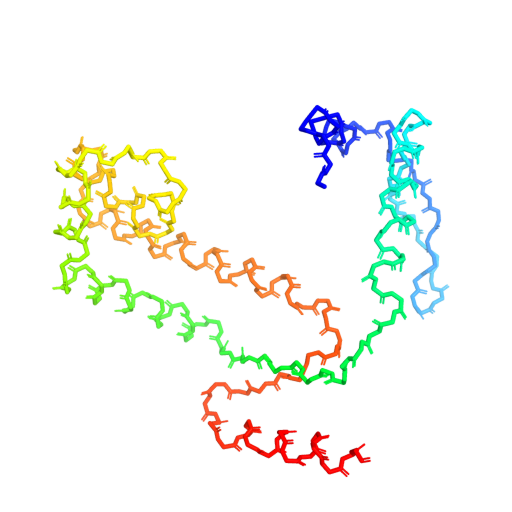LEU A 1 131 ? -18.164 2.308 6.449 1.00 96.88 131 LEU A CA 1
ATOM 995 C C . LEU A 1 131 ? -17.863 2.808 5.028 1.00 96.88 131 LEU A C 1
ATOM 997 O O . LEU A 1 131 ? -16.741 2.656 4.547 1.00 96.88 131 LEU A O 1
ATOM 1001 N N . ASP A 1 132 ? -18.820 3.491 4.396 1.00 97.50 132 ASP A N 1
ATOM 1002 C CA . ASP A 1 132 ? -18.647 4.048 3.049 1.00 97.50 132 ASP A CA 1
ATOM 1003 C C . ASP A 1 132 ? -17.532 5.098 2.991 1.00 97.50 132 ASP A C 1
ATOM 1005 O O . ASP A 1 132 ? -16.763 5.169 2.031 1.00 97.50 132 ASP A O 1
ATOM 1009 N N . GLU A 1 133 ? -17.413 5.919 4.036 1.00 98.00 133 GLU A N 1
ATOM 1010 C CA . GLU A 1 133 ? -16.351 6.918 4.129 1.00 98.00 133 GLU A CA 1
ATOM 1011 C C . GLU A 1 133 ? -14.990 6.262 4.386 1.00 98.00 133 GLU A C 1
ATOM 1013 O O . GLU A 1 133 ? -13.990 6.652 3.779 1.00 98.00 133 GLU A O 1
ATOM 1018 N N . ALA A 1 134 ? -14.943 5.231 5.231 1.00 97.69 134 ALA A N 1
ATOM 1019 C CA . ALA A 1 134 ? -13.738 4.441 5.446 1.00 97.69 134 ALA A CA 1
ATOM 1020 C C . ALA A 1 134 ? -13.266 3.771 4.142 1.00 97.69 134 ALA A C 1
ATOM 1022 O O . ALA A 1 134 ? -12.081 3.852 3.810 1.00 97.69 134 ALA A O 1
ATOM 1023 N N . LEU A 1 135 ? -14.185 3.208 3.350 1.00 97.94 135 LEU A N 1
ATOM 1024 C CA . LEU A 1 135 ? -13.887 2.638 2.035 1.00 97.94 135 LEU A CA 1
ATOM 1025 C C . LEU A 1 135 ? -13.331 3.695 1.067 1.00 97.94 135 LEU A C 1
ATOM 1027 O O . LEU A 1 135 ? -12.270 3.486 0.472 1.00 97.94 135 LEU A O 1
ATOM 1031 N N . ARG A 1 136 ? -13.976 4.864 0.946 1.00 98.12 136 ARG A N 1
ATOM 1032 C CA . ARG A 1 136 ? -13.475 5.959 0.090 1.00 98.12 136 ARG A CA 1
ATOM 1033 C C . ARG A 1 136 ? -12.061 6.394 0.479 1.00 98.12 136 ARG A C 1
ATOM 1035 O O . ARG A 1 136 ? -11.200 6.571 -0.391 1.00 98.12 136 ARG A O 1
ATOM 1042 N N . ARG A 1 137 ? -11.787 6.525 1.781 1.00 98.19 137 ARG A N 1
ATOM 1043 C CA . ARG A 1 137 ? -10.454 6.882 2.294 1.00 98.19 137 ARG A CA 1
ATOM 1044 C C . ARG A 1 137 ? -9.421 5.792 2.036 1.00 98.19 137 ARG A C 1
ATOM 1046 O O . ARG A 1 137 ? -8.305 6.114 1.626 1.00 98.19 137 ARG A O 1
ATOM 1053 N N . MET A 1 138 ? -9.790 4.523 2.200 1.00 96.94 138 MET A N 1
ATOM 1054 C CA . MET A 1 138 ? -8.931 3.377 1.894 1.00 96.94 138 MET A CA 1
ATOM 1055 C C . MET A 1 138 ? -8.516 3.400 0.420 1.00 96.94 138 MET A C 1
ATOM 1057 O O . MET A 1 138 ? -7.327 3.281 0.107 1.00 96.94 138 MET A O 1
ATOM 1061 N N . GLN A 1 139 ? -9.471 3.622 -0.486 1.00 98.19 139 GLN A N 1
ATOM 1062 C CA . GLN A 1 139 ? -9.210 3.736 -1.920 1.00 98.19 139 GLN A CA 1
ATOM 1063 C C . GLN A 1 139 ? -8.257 4.903 -2.220 1.00 98.19 139 GLN A C 1
ATOM 1065 O O . GLN A 1 139 ? -7.230 4.723 -2.878 1.00 98.19 139 GLN A O 1
ATOM 1070 N N . GLN A 1 140 ? -8.534 6.097 -1.683 1.00 97.81 140 GLN A N 1
ATOM 1071 C CA . GLN A 1 140 ? -7.684 7.277 -1.871 1.00 97.81 140 GLN A CA 1
ATOM 1072 C C . GLN A 1 140 ? -6.255 7.050 -1.359 1.00 97.81 140 GLN A C 1
ATOM 1074 O O . GLN A 1 140 ? -5.285 7.348 -2.066 1.00 97.81 140 GLN A O 1
ATOM 1079 N N . ARG A 1 141 ? -6.110 6.505 -0.146 1.00 96.88 141 ARG A N 1
ATOM 1080 C CA . ARG A 1 141 ? -4.808 6.236 0.471 1.00 96.88 141 ARG A CA 1
ATOM 1081 C C . ARG A 1 141 ? -4.021 5.201 -0.326 1.00 96.88 141 ARG A C 1
ATOM 1083 O O . ARG A 1 141 ? -2.821 5.391 -0.527 1.00 96.88 141 ARG A O 1
ATOM 1090 N N . THR A 1 142 ? -4.689 4.164 -0.827 1.00 96.12 142 THR A N 1
ATOM 1091 C CA . THR A 1 142 ? -4.069 3.125 -1.660 1.00 96.12 142 THR A CA 1
ATOM 1092 C C . THR A 1 142 ? -3.595 3.689 -3.000 1.00 96.12 142 THR A C 1
ATOM 1094 O O . THR A 1 142 ? -2.454 3.446 -3.386 1.00 96.12 142 THR A O 1
ATOM 1097 N N . ARG A 1 143 ? -4.384 4.545 -3.668 1.00 96.19 143 ARG A N 1
ATOM 1098 C CA . ARG A 1 143 ? -3.947 5.250 -4.893 1.00 96.19 143 ARG A CA 1
ATOM 1099 C C . ARG A 1 143 ? -2.747 6.164 -4.639 1.00 96.19 143 ARG A C 1
ATOM 1101 O O . ARG A 1 143 ? -1.797 6.196 -5.423 1.00 96.19 143 ARG A O 1
ATOM 1108 N N . ALA A 1 144 ? -2.752 6.898 -3.526 1.00 94.62 144 ALA A N 1
ATOM 1109 C CA . ALA A 1 144 ? -1.622 7.741 -3.139 1.00 94.62 144 ALA A CA 1
ATOM 1110 C C . ALA A 1 144 ? -0.364 6.908 -2.841 1.00 94.62 144 ALA A C 1
ATOM 1112 O O . ALA A 1 144 ? 0.742 7.320 -3.192 1.00 94.62 144 ALA A O 1
ATOM 1113 N N . PHE A 1 145 ? -0.525 5.735 -2.225 1.00 92.81 145 PHE A N 1
ATOM 1114 C CA . PHE A 1 145 ? 0.562 4.789 -1.997 1.00 92.81 145 PHE A CA 1
ATOM 1115 C C . PHE A 1 145 ? 1.123 4.243 -3.314 1.00 92.81 145 PHE A C 1
ATOM 1117 O O . PHE A 1 145 ? 2.326 4.354 -3.530 1.00 92.81 145 PHE A O 1
ATOM 1124 N N . ALA A 1 146 ? 0.270 3.795 -4.237 1.00 91.69 146 ALA A N 1
ATOM 1125 C CA . ALA A 1 146 ? 0.686 3.338 -5.563 1.00 91.69 146 ALA A CA 1
ATOM 1126 C C . ALA A 1 146 ? 1.431 4.433 -6.351 1.00 91.69 146 ALA A C 1
ATOM 1128 O O . ALA A 1 146 ? 2.476 4.178 -6.947 1.00 91.69 146 ALA A O 1
ATOM 1129 N N . LYS A 1 147 ? 0.962 5.690 -6.288 1.00 89.44 147 LYS A N 1
ATOM 1130 C CA . LYS A 1 147 ? 1.681 6.839 -6.867 1.00 89.44 147 LYS A CA 1
ATOM 1131 C C . LYS A 1 147 ? 3.080 6.984 -6.265 1.00 89.44 147 LYS A C 1
ATOM 1133 O O . LYS A 1 147 ? 4.029 7.183 -7.016 1.00 89.44 147 LYS A O 1
ATOM 1138 N N . ARG A 1 148 ? 3.214 6.894 -4.935 1.00 90.94 148 ARG A N 1
ATOM 1139 C CA . ARG A 1 148 ? 4.525 6.963 -4.270 1.00 90.94 148 ARG A CA 1
ATOM 1140 C C . ARG A 1 148 ? 5.428 5.822 -4.724 1.00 90.94 148 ARG A C 1
ATOM 1142 O O . ARG A 1 148 ? 6.565 6.103 -5.068 1.00 90.94 148 ARG A O 1
ATOM 1149 N N . GLN A 1 1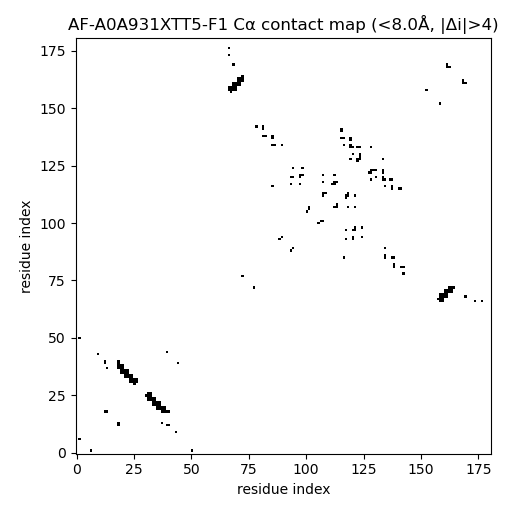49 ? 4.926 4.588 -4.801 1.00 89.31 149 GLN A 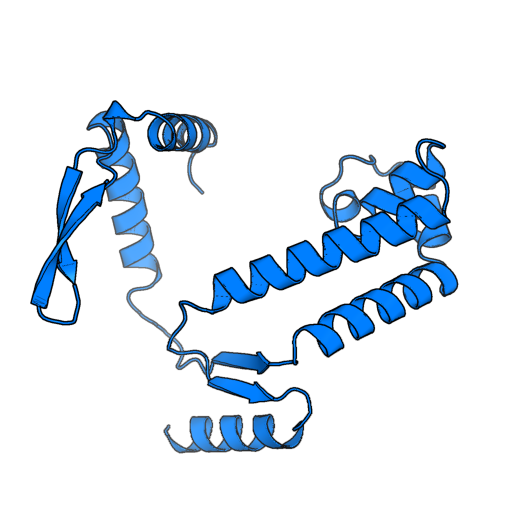N 1
ATOM 1150 C CA . GLN A 1 149 ? 5.706 3.453 -5.311 1.00 89.31 149 GLN A CA 1
ATOM 1151 C C . GLN A 1 149 ? 6.248 3.739 -6.718 1.00 89.31 149 GLN A C 1
ATOM 1153 O O . GLN A 1 149 ? 7.444 3.608 -6.948 1.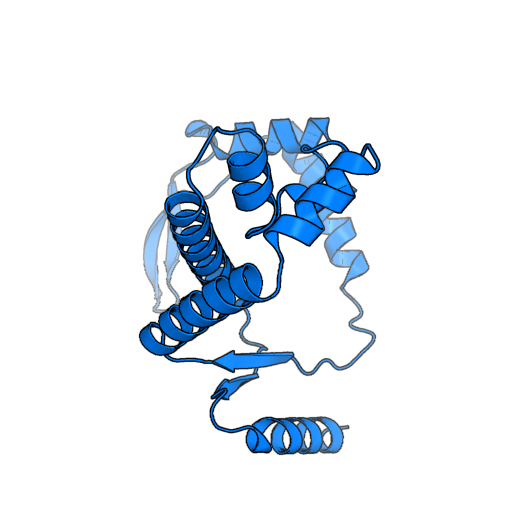00 89.31 149 GLN A O 1
ATOM 1158 N N . LEU A 1 150 ? 5.408 4.233 -7.633 1.00 85.62 150 LEU A N 1
ATOM 1159 C CA . LEU A 1 150 ? 5.854 4.611 -8.978 1.00 85.62 150 LEU A CA 1
ATOM 1160 C C . LEU A 1 150 ? 6.906 5.727 -8.958 1.00 85.62 150 LEU A C 1
ATOM 1162 O O . LEU A 1 150 ? 7.887 5.650 -9.689 1.00 85.62 150 LEU A O 1
ATOM 1166 N N . THR A 1 151 ? 6.735 6.757 -8.125 1.00 85.00 151 THR A N 1
ATOM 1167 C CA . THR A 1 151 ? 7.745 7.816 -7.965 1.00 85.00 151 THR A CA 1
ATOM 1168 C C . THR A 1 151 ? 9.074 7.266 -7.451 1.00 85.00 151 THR A C 1
ATOM 1170 O O . THR A 1 151 ? 10.114 7.721 -7.910 1.00 85.00 151 THR A O 1
ATOM 1173 N N . TRP A 1 152 ? 9.046 6.293 -6.539 1.00 82.06 152 TRP A N 1
ATOM 1174 C CA . TRP A 1 152 ? 10.243 5.647 -5.999 1.00 82.06 152 TRP A CA 1
ATOM 1175 C C . TRP A 1 152 ? 10.976 4.787 -7.034 1.00 82.06 152 TRP A C 1
ATOM 1177 O O . TRP A 1 152 ? 12.200 4.804 -7.057 1.00 82.06 152 TRP A O 1
ATOM 1187 N N . PHE A 1 153 ? 10.255 4.073 -7.904 1.00 81.00 153 PHE A N 1
ATOM 1188 C CA . PHE A 1 153 ? 10.870 3.216 -8.928 1.00 81.00 153 PHE A CA 1
ATOM 1189 C C . PHE A 1 153 ? 11.271 3.958 -10.211 1.00 81.00 153 PHE A C 1
ATOM 1191 O O . PHE A 1 153 ? 12.090 3.456 -10.971 1.00 81.00 153 PHE A O 1
ATOM 1198 N N . ARG A 1 154 ? 10.719 5.147 -10.480 1.00 76.38 154 ARG A N 1
ATOM 1199 C CA . ARG A 1 154 ? 11.022 5.929 -11.696 1.00 76.38 154 ARG A CA 1
ATOM 1200 C C . ARG A 1 154 ? 12.510 6.244 -11.920 1.00 76.38 154 ARG A C 1
ATOM 1202 O O . ARG A 1 154 ? 12.918 6.187 -13.074 1.00 76.38 154 ARG A O 1
ATOM 1209 N N . PRO A 1 155 ? 13.305 6.598 -10.892 1.00 79.81 155 PRO A N 1
ATOM 1210 C CA . PRO A 1 155 ? 14.732 6.866 -11.065 1.00 79.81 155 PRO A CA 1
ATOM 1211 C C . PRO A 1 155 ? 15.576 5.609 -11.316 1.00 79.81 155 PRO A C 1
ATOM 1213 O O . PRO A 1 155 ? 16.743 5.741 -11.669 1.00 79.81 155 PRO A O 1
ATOM 1216 N N . ASP A 1 156 ? 15.027 4.406 -11.111 1.00 82.12 156 ASP A N 1
ATOM 1217 C CA . ASP A 1 156 ? 15.768 3.158 -11.293 1.00 82.12 156 ASP A CA 1
ATOM 1218 C C . ASP A 1 156 ? 15.820 2.769 -12.778 1.00 82.12 156 ASP A C 1
ATOM 1220 O O . ASP A 1 156 ? 14.910 2.135 -13.319 1.00 82.12 156 ASP A O 1
ATOM 1224 N N . LEU A 1 157 ? 16.914 3.164 -13.433 1.00 77.25 157 LEU A N 1
ATOM 1225 C CA . LEU A 1 157 ? 17.177 2.891 -14.848 1.00 77.25 157 LEU A CA 1
ATOM 1226 C C . LEU A 1 157 ? 17.479 1.411 -15.137 1.00 77.25 157 LEU A C 1
ATOM 1228 O O . LEU A 1 157 ? 17.426 0.998 -16.293 1.00 77.25 157 LEU A O 1
ATOM 1232 N N . GLU A 1 158 ? 17.769 0.601 -14.115 1.00 84.06 158 GLU A N 1
ATOM 1233 C CA . GLU A 1 158 ? 18.049 -0.833 -14.271 1.00 84.06 158 GLU A CA 1
ATOM 1234 C C . GLU A 1 158 ? 16.770 -1.682 -14.288 1.00 84.06 158 GLU A C 1
ATOM 1236 O O . GLU A 1 158 ? 16.810 -2.884 -14.560 1.00 84.06 158 GLU A O 1
ATOM 1241 N N . THR A 1 159 ? 15.618 -1.075 -13.986 1.00 87.50 159 THR A N 1
ATOM 1242 C CA . THR A 1 159 ? 14.333 -1.773 -13.992 1.00 87.50 159 THR A CA 1
ATOM 1243 C C . THR A 1 159 ? 13.819 -1.954 -15.415 1.00 87.50 159 THR A C 1
ATOM 1245 O O . THR A 1 159 ? 13.484 -0.995 -16.112 1.00 87.50 159 THR A O 1
ATOM 1248 N N . ARG A 1 160 ? 13.662 -3.212 -15.833 1.00 89.00 160 ARG A N 1
ATOM 1249 C CA . ARG A 1 160 ? 12.963 -3.558 -17.071 1.00 89.00 160 ARG A CA 1
ATOM 1250 C C . ARG A 1 160 ? 11.458 -3.520 -16.829 1.00 89.00 160 ARG A C 1
ATOM 1252 O O . ARG A 1 160 ? 10.897 -4.380 -16.149 1.00 89.00 160 ARG A O 1
ATOM 1259 N N . TRP A 1 161 ? 10.806 -2.519 -17.405 1.00 89.38 161 TRP A N 1
ATOM 1260 C CA . TRP A 1 161 ? 9.364 -2.328 -17.303 1.00 89.38 161 TRP A CA 1
ATOM 1261 C C . TRP A 1 161 ? 8.605 -3.185 -18.321 1.00 89.38 161 TRP A C 1
ATOM 1263 O O . TRP A 1 161 ? 8.892 -3.144 -19.515 1.00 89.38 161 TRP A O 1
ATOM 1273 N N . LEU A 1 162 ? 7.622 -3.944 -17.846 1.00 91.00 162 LEU A N 1
ATOM 1274 C CA . LEU A 1 162 ? 6.784 -4.844 -18.632 1.00 91.00 162 LEU A CA 1
ATOM 1275 C C . LEU A 1 162 ? 5.308 -4.453 -18.466 1.00 91.00 162 LEU A C 1
ATOM 1277 O O . LEU A 1 162 ? 4.875 -4.214 -17.336 1.00 91.00 162 LEU A O 1
ATOM 1281 N N . PRO A 1 163 ? 4.503 -4.411 -19.540 1.00 90.31 163 PRO A N 1
ATOM 1282 C CA . PRO A 1 163 ? 3.065 -4.209 -19.416 1.00 90.31 163 PRO A CA 1
ATOM 1283 C C . PRO A 1 163 ? 2.433 -5.332 -18.592 1.00 90.31 163 PRO A C 1
ATOM 1285 O O . PRO A 1 163 ? 2.614 -6.508 -18.899 1.00 90.31 163 PRO A O 1
ATOM 1288 N N . ALA A 1 164 ? 1.632 -4.995 -17.581 1.00 88.38 164 ALA A N 1
ATOM 1289 C CA . ALA A 1 164 ? 0.922 -6.001 -16.785 1.00 88.38 164 ALA A CA 1
ATOM 1290 C C . ALA A 1 164 ? -0.128 -6.782 -17.600 1.00 88.38 164 ALA A C 1
ATOM 1292 O O . ALA A 1 164 ? -0.623 -7.808 -17.141 1.00 88.38 164 ALA A O 1
ATOM 1293 N N . SER A 1 165 ? -0.490 -6.286 -18.786 1.00 88.12 165 SER A N 1
ATOM 1294 C CA . SER A 1 165 ? -1.347 -6.966 -19.760 1.00 88.12 165 SER A CA 1
ATOM 1295 C C . SER A 1 165 ? -0.622 -8.051 -20.566 1.00 88.12 165 SER A C 1
ATOM 1297 O O . SER A 1 165 ? -1.283 -8.801 -21.276 1.00 88.12 165 SER A O 1
ATOM 129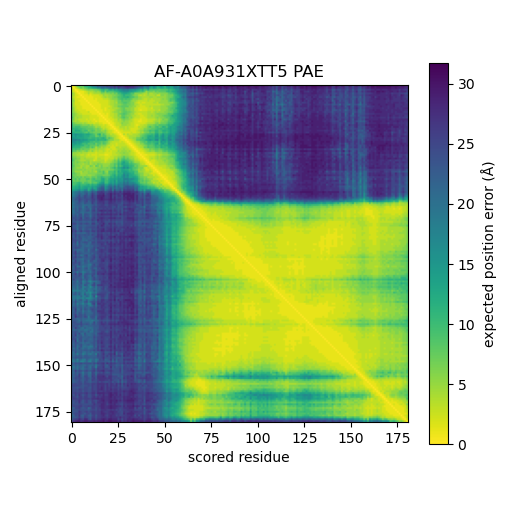9 N N . ALA A 1 166 ? 0.708 -8.148 -20.465 1.00 85.56 166 ALA A N 1
ATOM 1300 C CA . ALA A 1 166 ? 1.535 -9.089 -21.215 1.00 85.56 166 ALA A CA 1
ATOM 1301 C C . ALA A 1 166 ? 2.258 -10.065 -20.261 1.00 85.56 166 ALA A C 1
ATOM 1303 O O . ALA A 1 166 ? 3.459 -9.915 -20.022 1.00 85.56 166 ALA A O 1
ATOM 1304 N N . PRO A 1 167 ? 1.552 -11.063 -19.694 1.00 75.56 167 PRO A N 1
ATOM 1305 C CA . PRO A 1 167 ? 2.125 -11.991 -18.713 1.00 75.56 167 PRO A CA 1
ATOM 1306 C C . PRO A 1 167 ? 3.312 -12.799 -19.267 1.00 75.56 167 PRO A C 1
ATOM 1308 O O . PRO A 1 167 ? 4.254 -13.089 -18.530 1.00 75.56 167 PRO A O 1
ATOM 1311 N N . ASP A 1 168 ? 3.327 -13.070 -20.573 1.00 84.31 168 ASP A N 1
ATOM 1312 C CA . ASP A 1 168 ? 4.388 -13.840 -21.238 1.00 84.31 168 ASP A CA 1
ATOM 1313 C C . ASP A 1 168 ? 5.693 -13.049 -21.439 1.00 84.31 168 ASP A C 1
ATOM 1315 O O . ASP A 1 168 ? 6.747 -13.622 -21.728 1.00 84.31 168 ASP A O 1
ATOM 1319 N N . ALA A 1 169 ? 5.669 -11.728 -21.237 1.00 83.00 169 ALA A N 1
ATOM 1320 C CA . ALA A 1 169 ? 6.857 -10.892 -21.381 1.00 83.00 169 ALA A CA 1
ATOM 1321 C C . ALA A 1 169 ? 7.892 -11.140 -20.266 1.00 83.00 169 ALA A C 1
ATOM 1323 O O . ALA A 1 169 ? 9.096 -10.979 -20.488 1.00 83.00 169 ALA A O 1
ATOM 1324 N N . ALA A 1 170 ? 7.446 -11.552 -19.073 1.00 86.38 170 ALA A N 1
ATOM 1325 C CA . ALA A 1 170 ? 8.329 -11.805 -17.936 1.00 86.38 170 ALA A CA 1
ATOM 1326 C C . ALA A 1 170 ? 9.200 -13.065 -18.123 1.00 86.38 170 ALA A C 1
ATOM 1328 O O . ALA A 1 170 ? 10.421 -12.940 -17.995 1.00 86.38 170 ALA A O 1
ATOM 1329 N N . PRO A 1 171 ? 8.656 -14.242 -18.504 1.00 89.00 171 PRO A N 1
ATOM 1330 C CA . PRO A 1 171 ? 9.470 -15.412 -18.842 1.00 89.00 171 PRO A CA 1
ATOM 1331 C C . PRO A 1 171 ? 10.545 -15.130 -19.899 1.00 89.00 171 PRO A C 1
ATOM 1333 O O . PRO A 1 171 ? 11.691 -15.550 -19.737 1.00 89.00 171 PRO A O 1
ATOM 1336 N N . GLY A 1 172 ? 10.214 -14.365 -20.946 1.00 86.44 172 GLY A N 1
ATOM 1337 C CA . GLY A 1 172 ? 11.177 -13.976 -21.981 1.00 86.44 172 GLY A CA 1
ATOM 1338 C C . GLY A 1 172 ? 12.334 -13.134 -21.432 1.00 86.44 172 GLY A C 1
ATOM 1339 O O . GLY A 1 172 ? 13.497 -13.400 -21.743 1.00 86.44 172 GLY A O 1
ATOM 1340 N N . ALA A 1 173 ? 12.029 -12.164 -20.565 1.00 86.12 173 ALA A N 1
ATOM 1341 C CA . ALA A 1 173 ? 13.036 -11.336 -19.908 1.00 86.12 173 ALA A CA 1
ATOM 1342 C C . ALA A 1 173 ? 13.956 -12.143 -18.980 1.00 86.12 173 ALA A C 1
ATOM 1344 O O . ALA A 1 173 ? 15.166 -11.915 -18.957 1.00 86.12 173 ALA A O 1
ATOM 1345 N N . VAL A 1 174 ? 13.393 -13.108 -18.248 1.00 89.69 174 VAL A N 1
ATOM 1346 C CA . VAL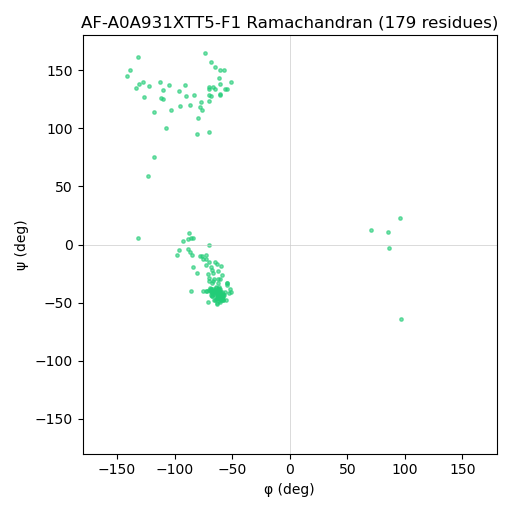 A 1 174 ? 14.155 -14.019 -17.384 1.00 89.69 174 VAL A CA 1
ATOM 1347 C C . VAL A 1 174 ? 15.066 -14.917 -18.219 1.00 89.69 174 VAL A C 1
ATOM 1349 O O . VAL A 1 174 ? 16.256 -15.008 -17.931 1.00 89.69 174 VAL A O 1
ATOM 1352 N N . ALA A 1 175 ? 14.552 -15.531 -19.287 1.00 89.62 175 ALA A N 1
ATOM 1353 C CA . ALA A 1 175 ? 15.347 -16.392 -20.159 1.00 89.62 175 ALA A CA 1
ATOM 1354 C C . ALA A 1 175 ? 16.518 -15.633 -20.804 1.00 89.62 175 ALA A C 1
ATOM 1356 O O . ALA A 1 175 ? 17.633 -16.145 -20.871 1.00 89.62 175 ALA A O 1
ATOM 1357 N N . GLU A 1 176 ? 16.291 -14.396 -21.251 1.00 87.50 176 GLU A N 1
ATOM 1358 C CA . GLU A 1 176 ? 17.350 -13.532 -21.774 1.00 87.50 176 GLU A CA 1
ATOM 1359 C C . GLU A 1 176 ? 18.409 -13.209 -20.716 1.00 87.50 176 GLU A C 1
ATOM 1361 O O . GLU A 1 176 ? 19.604 -13.310 -20.989 1.00 87.50 176 GLU A O 1
ATOM 1366 N N . PHE A 1 177 ? 17.980 -12.857 -19.506 1.00 89.88 177 PHE A N 1
ATOM 1367 C CA . PHE A 1 177 ? 18.884 -12.566 -18.404 1.00 89.88 177 PHE A CA 1
ATOM 1368 C C . PHE A 1 177 ? 19.737 -13.773 -18.013 1.00 89.88 177 PHE A C 1
ATOM 1370 O O . PHE A 1 177 ? 20.926 -13.610 -17.746 1.00 89.88 177 PHE A O 1
ATOM 1377 N N . LEU A 1 178 ? 19.158 -14.976 -17.994 1.00 89.69 178 LEU A N 1
ATOM 1378 C CA . LEU A 1 178 ? 19.875 -16.208 -17.671 1.00 89.69 178 LEU A CA 1
ATOM 1379 C C . LEU A 1 178 ? 20.879 -16.596 -18.767 1.00 89.69 178 LEU A C 1
ATOM 1381 O O . LEU A 1 178 ? 21.980 -17.010 -18.431 1.00 89.69 178 LEU A O 1
ATOM 1385 N N . ARG A 1 179 ? 20.556 -16.386 -20.054 1.00 88.50 179 ARG A N 1
ATOM 1386 C CA . ARG A 1 179 ? 21.458 -16.673 -21.193 1.00 88.50 179 ARG A CA 1
ATOM 1387 C C . ARG A 1 179 ? 22.686 -15.765 -21.287 1.00 88.50 179 ARG A C 1
ATOM 1389 O O . ARG A 1 179 ? 23.621 -16.101 -21.999 1.00 88.50 179 ARG A O 1
ATOM 1396 N N . ARG A 1 180 ? 22.664 -14.601 -20.635 1.00 72.06 180 ARG A N 1
ATOM 1397 C CA . ARG A 1 180 ? 23.807 -13.673 -20.565 1.00 72.06 180 ARG A CA 1
ATOM 1398 C C . ARG A 1 180 ? 24.763 -13.993 -19.390 1.00 72.06 180 ARG A C 1
ATOM 1400 O O . ARG A 1 180 ? 25.594 -13.149 -19.067 1.00 72.06 180 ARG A O 1
ATOM 1407 N N . ALA A 1 181 ? 24.598 -15.143 -18.713 1.00 57.22 181 ALA A N 1
ATOM 1408 C CA . ALA A 1 181 ? 25.609 -15.757 -17.828 1.00 57.22 181 ALA A CA 1
ATOM 1409 C C . ALA A 1 181 ? 26.562 -16.620 -18.646 1.00 57.22 181 ALA A C 1
ATOM 1411 O O . ALA A 1 181 ? 27.749 -16.628 -18.267 1.00 57.22 181 ALA A O 1
#

pLDDT: mean 83.87, std 12.79, range [40.25, 98.19]

Sequence (181 aa):
MGEPKFMVVHALNLVDPNNWPEAPVTLTDGTQTTARRYQSPAAESRHLAALQAAAQHRFTEAPFRVLKLGLTVPRAELDARINARAERMVAQGLCSEVATLLDQGHAPTLAPLLAPGYREMVAHLRGQLGLDEALRRMQQRTRAFAKRQLTWFRPDLETRWLPASAPDAAPGAVAEFLRRA

Radius of gyration: 22.73 Å; Cα contacts (8 Å, |Δi|>4): 129; chains: 1; bounding box: 50×45×45 Å